Protein AF-A0A3Q1FTZ8-F1 (afdb_monomer)

Secondary structure (DSSP, 8-state):
-------------------B-TTS-B-SEEEEEEPPTTTGGGT-EEEEETTSSS-EE-SS-TTTSSHHHHHHHHHHHHHHH--TT-EEEEEESS-SSS----TTS-S-EEEEEESSSEEEEEE--TT-SPTT-SS---GGGGSSBEEEEEEEE-GGGHHHHHHHHHHHT--EEEEE--TTS-HHHHHHHTT-----SS-SEEEEEEE-TTS-EEEEEEE-GGG-S-HIIIIIHHHSSS-B--SS-B-SSTT--B----EE-SSSSPEEGGGB---EEEBTTS--EEE-SS-S-HHHHTS-EEEEE-

Sequence (306 aa):
LFFVRLKRLLCPCDSYVTCRNDNGAPVDWYILYKLPSKFGGGLEYLYIDGSTNGWRPSSKKINESGALANTLKPLLDFYTLRTEHFGYLLYNDDPPINVAVSKSFGHSKGERSNLLFDFWLSHSTPRFPTYRNRNFWPNNGNVNAQTFLCVTFPYATFRDIGVQLKYIHIYSFDFDLPTAFPMELQCVAQRSCYPKTEPWSRKVMLTSNAGREFISFAKYTRFGDDLYSGLISESVKNNFQLLPSDCSTPHRHVYNVNRVKLLQPSFSDTVDHSKWCLTEGGTVTCIADMNRMERQKKRGGGSPRG

InterPro domains:
  IPR004947 Deoxyribonuclease II [PF03265] (18-302)
  IPR004947 Deoxyribonuclease II [PTHR10858] (16-302)

Mean predicted aligned error: 9.16 Å

Nearest PDB structures (foldseek):
  5unb-assembly1_A  TM=8.355E-01  e=2.918E-20  Burkholderia thailandensis E264
  5i3e-assembly1_A  TM=8.148E-01  e=7.335E-20  Burkholderia thailandensis E264
  5unb-assembly1_B  TM=7.434E-01  e=7.796E-18  Burkholderia thailandensis E264
  6n6o-assembly1_A  TM=4.914E-01  e=8.040E+00  Homo sapiens
  5ap5-assembly1_A  TM=4.173E-01  e=5.691E+00  Homo sapiens

Organism: NCBI:txid80966

Foldseek 3Di:
DDDDDDPPPDPCPVLFQAFAFQVLHHAQKKKKKFAACVPPRRQWIWIDGPPDPFIDTDPDGNQPGGRNLSNCVNVLVCLPPVPPQKKKWWFACQALDPDHRDLQAALWGWMWIDDQKIKTKTKLDHRAQHPSHSSGHDSSSRHFMMMIMIGIAHLVLVLVVLVQLQLLLTGTDDIDHPPPHHVSVVCSNVSNGHDPDDDQKDWDWGATPVGDIKIKIKGHLPNQFDRCVSPVQVVPQFEKEPDDWPPVDPRYTYHHDQWDDGPDPIDGCVRHSWAKMATVVRPKIKTWSDHPDPSNSRRITMIMID

pLDDT: mean 78.16, std 18.65, range [17.23, 96.81]

Solvent-accessible surface area (backbone atoms only — not comparable to full-atom values): 16269 Å² total; per-residue (Å²): 135,89,82,87,76,80,86,73,89,62,81,79,72,84,76,70,35,39,25,20,38,64,85,54,50,80,38,51,36,37,41,38,40,34,34,26,31,94,42,75,66,15,32,35,32,36,38,33,38,93,84,45,97,49,81,39,78,51,96,44,37,64,66,74,38,22,29,62,42,48,39,45,40,66,60,50,45,34,78,75,67,61,55,83,79,50,24,34,45,33,26,25,54,47,44,52,56,104,62,91,66,62,76,86,36,8,42,30,32,35,42,35,49,34,75,89,32,26,30,46,32,41,31,48,56,60,26,46,55,28,72,94,43,79,70,34,56,37,77,79,43,20,59,33,17,29,33,36,40,30,37,14,31,44,70,80,55,47,48,60,48,19,50,41,41,20,31,14,24,43,33,42,78,50,70,42,72,54,87,89,51,53,64,45,43,57,37,28,55,69,58,78,39,59,75,88,59,84,71,41,56,48,77,47,82,46,59,32,66,81,66,52,67,28,44,36,39,20,27,23,43,79,52,78,47,44,69,56,72,65,46,48,43,71,72,37,92,47,30,38,39,50,47,83,65,43,60,89,44,88,82,39,37,27,31,63,67,70,64,50,68,82,94,58,84,68,43,58,39,92,47,42,55,47,27,62,40,40,33,74,90,66,84,36,46,32,46,32,40,48,64,88,46,81,83,45,30,63,30,10,20,36,32,48,28,88

Structure (mmCIF, N/CA/C/O backbone):
data_AF-A0A3Q1FTZ8-F1
#
_entry.id   AF-A0A3Q1FTZ8-F1
#
loop_
_atom_site.group_PDB
_atom_site.id
_atom_site.type_symbol
_atom_site.label_atom_id
_atom_site.label_alt_id
_atom_site.label_comp_id
_atom_site.label_asym_id
_atom_site.label_entity_id
_atom_site.label_seq_id
_atom_site.pdbx_PDB_ins_code
_atom_site.Cartn_x
_atom_site.Cartn_y
_atom_site.Cartn_z
_atom_site.occupancy
_atom_site.B_iso_or_equiv
_atom_site.auth_seq_id
_atom_site.auth_comp_id
_atom_site.auth_asym_id
_atom_site.auth_atom_id
_atom_site.pdbx_PDB_model_num
ATOM 1 N N . LEU A 1 1 ? 15.331 -45.406 -8.686 1.00 19.84 1 LEU A N 1
ATOM 2 C CA . LEU A 1 1 ? 15.561 -45.468 -7.226 1.00 19.84 1 LEU A CA 1
ATOM 3 C C . LEU A 1 1 ? 14.744 -44.371 -6.565 1.00 19.84 1 LEU A C 1
ATOM 5 O O . LEU A 1 1 ? 14.924 -43.207 -6.898 1.00 19.84 1 LEU A O 1
ATOM 9 N N . PHE A 1 2 ? 13.815 -44.764 -5.699 1.00 17.23 2 PHE A N 1
ATOM 10 C CA . PHE A 1 2 ? 13.006 -43.866 -4.884 1.00 17.23 2 PHE A CA 1
ATOM 11 C C . PHE A 1 2 ? 13.876 -43.205 -3.814 1.00 17.23 2 PHE A C 1
ATOM 13 O O . PHE A 1 2 ? 14.553 -43.903 -3.066 1.00 17.23 2 PHE A O 1
ATOM 20 N N . PHE A 1 3 ? 13.793 -41.883 -3.686 1.00 19.97 3 PHE A N 1
ATOM 21 C CA . PHE A 1 3 ? 14.105 -41.216 -2.427 1.00 19.97 3 PHE A CA 1
ATOM 22 C C . PHE A 1 3 ? 12.797 -40.735 -1.805 1.00 19.97 3 PHE A C 1
ATOM 24 O O . PHE A 1 3 ? 12.279 -39.670 -2.122 1.00 19.97 3 PHE A O 1
ATOM 31 N N . VAL A 1 4 ? 12.269 -41.560 -0.901 1.00 24.22 4 VAL A N 1
ATOM 32 C CA . VAL A 1 4 ? 11.389 -41.109 0.176 1.00 24.22 4 VAL A CA 1
ATOM 33 C C . VAL A 1 4 ? 12.296 -40.405 1.183 1.00 24.22 4 VAL A C 1
ATOM 35 O O . VAL A 1 4 ? 13.188 -41.035 1.752 1.00 24.22 4 VAL A O 1
ATOM 38 N N . ARG A 1 5 ? 12.099 -39.102 1.410 1.00 23.38 5 ARG A N 1
ATOM 39 C CA . ARG A 1 5 ? 12.686 -38.412 2.565 1.00 23.38 5 ARG A CA 1
ATOM 40 C C . ARG A 1 5 ? 11.579 -37.996 3.523 1.00 23.38 5 ARG A C 1
ATOM 42 O O . ARG A 1 5 ? 10.574 -37.411 3.134 1.00 23.38 5 ARG A O 1
ATOM 49 N N . LEU A 1 6 ? 11.790 -38.414 4.766 1.00 23.81 6 LEU A N 1
ATOM 50 C CA . LEU A 1 6 ? 10.853 -38.475 5.872 1.00 23.81 6 LEU A CA 1
ATOM 51 C C . LEU A 1 6 ? 10.090 -37.165 6.110 1.00 23.81 6 LEU A C 1
ATOM 53 O O . LEU A 1 6 ? 10.693 -36.108 6.294 1.00 23.81 6 LEU A O 1
ATOM 57 N N . LYS A 1 7 ? 8.766 -37.291 6.280 1.00 30.28 7 LYS A N 1
ATOM 58 C CA . LYS A 1 7 ? 7.976 -36.392 7.126 1.00 30.28 7 LYS A CA 1
ATOM 59 C C . LYS A 1 7 ? 8.585 -36.405 8.532 1.00 30.28 7 LYS A C 1
ATOM 61 O O . LYS A 1 7 ? 8.310 -37.305 9.322 1.00 30.28 7 LYS A O 1
ATOM 66 N N . ARG A 1 8 ? 9.389 -35.397 8.869 1.00 29.17 8 ARG A N 1
ATOM 67 C CA . ARG A 1 8 ? 9.481 -34.960 10.263 1.00 29.17 8 ARG A CA 1
ATOM 68 C C . ARG A 1 8 ? 8.155 -34.278 10.584 1.00 29.17 8 ARG A C 1
ATOM 70 O O . ARG A 1 8 ? 7.858 -33.221 10.037 1.00 29.17 8 ARG A O 1
ATOM 77 N N . LEU A 1 9 ? 7.371 -34.910 11.453 1.00 35.31 9 LEU A N 1
ATOM 78 C CA . LEU A 1 9 ? 6.317 -34.273 12.241 1.00 35.31 9 LEU A CA 1
ATOM 79 C C . LEU A 1 9 ? 6.977 -33.232 13.157 1.00 35.31 9 LEU A C 1
ATOM 81 O O . LEU A 1 9 ? 7.200 -33.460 14.339 1.00 35.31 9 LEU A O 1
ATOM 85 N N . LEU A 1 10 ? 7.364 -32.103 12.574 1.00 31.97 10 LEU A N 1
ATOM 86 C CA . LEU A 1 10 ? 7.476 -30.853 13.300 1.00 31.97 10 LEU A CA 1
ATOM 87 C C . LEU A 1 10 ? 6.067 -30.269 13.271 1.00 31.97 10 LEU A C 1
ATOM 89 O O . LEU A 1 10 ? 5.466 -30.166 12.202 1.00 31.97 10 LEU A O 1
ATOM 93 N N . CYS A 1 11 ? 5.525 -29.938 14.442 1.00 31.44 11 CYS A N 1
ATOM 94 C CA . CYS A 1 11 ? 4.380 -29.040 14.549 1.00 31.44 11 CYS A CA 1
ATOM 95 C C . CYS A 1 11 ? 4.600 -27.890 13.545 1.00 31.44 11 CYS A C 1
ATOM 97 O O . CYS A 1 11 ? 5.707 -27.337 13.563 1.00 31.44 11 CYS A O 1
ATOM 99 N N . PRO A 1 12 ? 3.666 -27.578 12.624 1.00 34.84 12 PRO A N 1
ATOM 100 C CA . PRO A 1 12 ? 3.885 -26.512 11.663 1.00 34.84 12 PRO A CA 1
ATOM 101 C C . PRO A 1 12 ? 3.925 -25.211 12.460 1.00 34.84 12 PRO A C 1
ATOM 103 O O . PRO A 1 12 ? 2.899 -24.621 12.780 1.00 34.84 12 PRO A O 1
ATOM 106 N N . CYS A 1 13 ? 5.127 -24.794 12.852 1.00 42.06 13 CYS A N 1
ATOM 107 C CA . CYS A 1 13 ? 5.359 -23.427 13.258 1.00 42.06 13 CYS A CA 1
ATOM 108 C C . CYS A 1 13 ? 5.046 -22.626 12.000 1.00 42.06 13 CYS A C 1
ATOM 110 O O . CYS A 1 13 ? 5.699 -22.810 10.976 1.00 42.06 13 CYS A O 1
ATOM 112 N N . ASP A 1 14 ? 3.951 -21.885 12.070 1.00 44.97 14 ASP A N 1
ATOM 113 C CA . ASP A 1 14 ? 3.196 -21.268 10.990 1.00 44.97 14 ASP A CA 1
ATOM 114 C C . ASP A 1 14 ? 4.049 -20.199 10.265 1.00 44.97 14 ASP A C 1
ATOM 116 O O . ASP A 1 14 ? 3.856 -18.997 10.419 1.00 44.97 14 ASP A O 1
ATOM 120 N N . SER A 1 15 ? 5.085 -20.634 9.540 1.00 52.25 15 SER A N 1
ATOM 121 C CA . SER A 1 15 ? 6.150 -19.801 8.961 1.00 52.25 15 SER A CA 1
ATOM 122 C C . SER A 1 15 ? 5.824 -19.289 7.561 1.00 52.25 15 SER A C 1
ATOM 124 O O . SER A 1 15 ? 6.670 -18.686 6.901 1.00 52.25 15 SER A O 1
ATOM 126 N N . TYR A 1 16 ? 4.594 -19.507 7.100 1.00 68.50 16 TYR A N 1
ATOM 127 C CA . TYR A 1 16 ? 4.139 -18.986 5.825 1.00 68.50 16 TYR A CA 1
ATOM 128 C C . TYR A 1 16 ? 4.000 -17.464 5.898 1.00 68.50 16 TYR A C 1
ATOM 130 O O . TYR A 1 16 ? 3.350 -16.916 6.796 1.00 68.50 16 TYR A O 1
ATOM 138 N N . VAL A 1 17 ? 4.645 -16.790 4.947 1.00 82.50 17 VAL A N 1
ATOM 139 C CA . VAL A 1 17 ? 4.523 -15.351 4.730 1.00 82.50 17 VAL A CA 1
ATOM 140 C C . VAL A 1 17 ? 3.166 -15.102 4.064 1.00 82.50 17 VAL A C 1
ATOM 142 O O . VAL A 1 17 ? 2.897 -15.553 2.959 1.00 82.50 17 VAL A O 1
ATOM 145 N N . THR A 1 18 ? 2.253 -14.465 4.787 1.00 91.44 18 THR A N 1
ATOM 146 C CA . THR A 1 18 ? 0.855 -14.270 4.374 1.00 91.44 18 THR A CA 1
ATOM 147 C C . THR A 1 18 ? 0.273 -13.093 5.138 1.00 91.44 18 THR A C 1
ATOM 149 O O . THR A 1 18 ? 0.777 -12.735 6.207 1.00 91.44 18 THR A O 1
ATOM 152 N N . CYS A 1 19 ? -0.820 -12.523 4.637 1.00 94.19 19 CYS A N 1
ATOM 153 C CA . CYS A 1 19 ? -1.646 -11.632 5.439 1.00 94.19 19 CYS A CA 1
ATOM 154 C C . CYS A 1 19 ? -2.156 -12.374 6.681 1.00 94.19 19 CYS A C 1
ATOM 156 O O . CYS A 1 19 ? -2.595 -13.526 6.593 1.00 94.19 19 CYS A O 1
ATOM 158 N N . ARG A 1 20 ? -2.096 -11.720 7.843 1.00 95.12 20 ARG A N 1
ATOM 159 C CA . ARG A 1 20 ? -2.575 -12.263 9.120 1.00 95.12 20 ARG A CA 1
ATOM 160 C C . ARG A 1 20 ? -3.542 -11.297 9.785 1.00 95.12 20 ARG A C 1
ATOM 162 O O . ARG A 1 20 ? -3.359 -10.085 9.720 1.00 95.12 20 ARG A O 1
ATOM 169 N N . ASN A 1 21 ? -4.568 -11.836 10.434 1.00 96.31 21 ASN A N 1
ATOM 170 C CA . ASN A 1 21 ? -5.535 -11.042 11.189 1.00 96.31 21 ASN A CA 1
ATOM 171 C C . ASN A 1 21 ? -5.035 -10.702 12.604 1.00 96.31 21 ASN A C 1
ATOM 173 O O . ASN A 1 21 ? -3.904 -11.018 12.985 1.00 96.31 21 ASN A O 1
ATOM 177 N N . ASP A 1 22 ? -5.889 -10.064 13.407 1.00 96.19 22 ASP A N 1
ATOM 178 C CA . ASP A 1 22 ? -5.546 -9.606 14.761 1.00 96.19 22 ASP A CA 1
ATOM 179 C C . ASP A 1 22 ? -5.137 -10.725 15.726 1.00 96.19 22 ASP A C 1
ATOM 181 O O . ASP A 1 22 ? -4.347 -10.492 16.643 1.00 96.19 22 ASP A O 1
ATOM 185 N N . ASN A 1 23 ? -5.632 -11.941 15.490 1.00 95.38 23 ASN A N 1
ATOM 186 C CA . ASN A 1 23 ? -5.315 -13.131 16.279 1.00 95.38 23 ASN A CA 1
ATOM 187 C C . ASN A 1 23 ? -4.103 -13.896 15.726 1.00 95.38 23 ASN A C 1
ATOM 189 O O . ASN A 1 23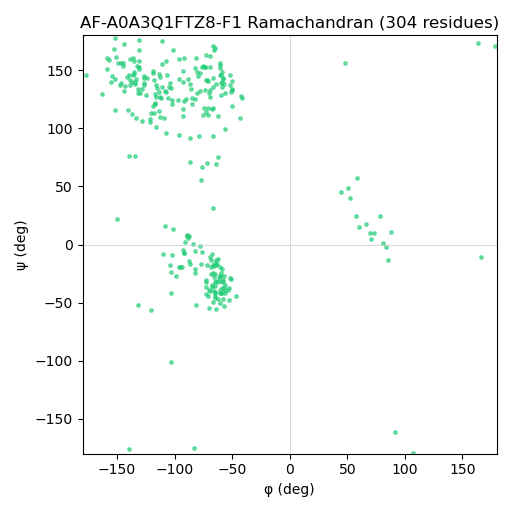 ? -3.751 -14.950 16.245 1.00 95.38 23 ASN A O 1
ATOM 193 N N . GLY A 1 24 ? -3.478 -13.387 14.662 1.00 94.00 24 GLY A N 1
ATOM 194 C CA . GLY A 1 24 ? -2.338 -14.012 14.002 1.00 94.00 24 GLY A CA 1
ATOM 195 C C . GLY A 1 24 ? -2.718 -15.132 13.041 1.00 94.00 24 GLY A C 1
ATOM 196 O O . GLY A 1 24 ? -1.821 -15.708 12.434 1.00 94.00 24 GLY A O 1
ATOM 197 N N . ALA A 1 25 ? -4.007 -15.425 12.854 1.00 94.56 25 ALA A N 1
ATOM 198 C CA . ALA A 1 25 ? -4.441 -16.445 11.909 1.00 94.56 25 ALA A CA 1
ATOM 199 C C . ALA A 1 25 ? -4.242 -15.960 10.459 1.00 94.56 25 ALA A C 1
ATOM 201 O O . ALA A 1 25 ? -4.461 -14.771 10.185 1.00 94.56 25 ALA A O 1
ATOM 202 N N . PRO A 1 26 ? -3.828 -16.847 9.536 1.00 94.06 26 PRO A N 1
ATOM 203 C CA . PRO A 1 26 ? -3.672 -16.503 8.131 1.00 94.06 26 PRO A CA 1
ATOM 204 C C . PRO A 1 26 ? -5.022 -16.129 7.512 1.00 94.06 26 PRO A C 1
ATOM 206 O O . PRO A 1 26 ? -6.037 -16.779 7.759 1.00 94.06 26 PRO A O 1
ATOM 209 N N . VAL A 1 27 ? -5.021 -15.081 6.692 1.00 95.12 27 VAL A N 1
ATOM 210 C CA . VAL A 1 27 ? -6.175 -14.631 5.909 1.00 95.12 27 VAL A CA 1
ATOM 211 C C . VAL A 1 27 ? -5.751 -14.365 4.469 1.00 95.12 27 VAL A C 1
ATOM 213 O O . VAL A 1 27 ? -4.591 -14.065 4.189 1.00 95.12 27 VAL A O 1
ATOM 216 N N . ASP A 1 28 ? -6.697 -14.482 3.544 1.00 94.38 28 ASP A N 1
ATOM 217 C CA . ASP A 1 28 ? -6.433 -14.267 2.120 1.00 94.38 28 ASP A CA 1
ATOM 218 C C . ASP A 1 28 ? -6.232 -12.784 1.779 1.00 94.38 28 ASP A C 1
ATOM 220 O O . ASP A 1 28 ? -5.382 -12.425 0.971 1.00 94.38 28 ASP A O 1
ATOM 224 N N . TRP A 1 29 ? -6.983 -11.905 2.436 1.00 94.75 29 TRP A N 1
ATOM 225 C CA . TRP A 1 29 ? -6.844 -10.459 2.325 1.00 94.75 29 TRP A CA 1
ATOM 226 C C . TRP A 1 29 ? -7.413 -9.787 3.574 1.00 94.75 29 TRP A C 1
ATOM 228 O O . TRP A 1 29 ? -8.246 -10.366 4.272 1.00 94.75 29 TRP A O 1
ATOM 238 N N . TYR A 1 30 ? -6.993 -8.554 3.838 1.00 95.31 30 TYR A N 1
ATOM 239 C CA . TYR A 1 30 ? -7.668 -7.672 4.787 1.00 95.31 30 TYR A CA 1
ATOM 240 C C . TYR A 1 30 ? -7.511 -6.207 4.388 1.00 95.31 30 TYR A C 1
ATOM 242 O O . TYR A 1 30 ? -6.534 -5.824 3.738 1.00 95.31 30 TYR A O 1
ATOM 250 N N . ILE A 1 31 ? -8.442 -5.376 4.850 1.00 93.12 31 ILE A N 1
ATOM 251 C CA . ILE A 1 31 ? -8.303 -3.923 4.866 1.00 93.12 31 ILE A CA 1
ATOM 252 C C . ILE A 1 31 ? -8.249 -3.463 6.319 1.00 93.12 31 ILE A C 1
ATOM 254 O O . ILE A 1 31 ? -9.076 -3.835 7.154 1.00 93.12 31 ILE A O 1
ATOM 258 N N . LEU A 1 32 ? -7.260 -2.628 6.610 1.00 94.00 32 LEU A N 1
ATOM 259 C CA . LEU A 1 32 ? -7.111 -1.952 7.886 1.00 94.00 32 LEU A CA 1
ATOM 260 C C . LEU A 1 32 ? -7.243 -0.450 7.655 1.00 94.00 32 LEU A C 1
ATOM 262 O O . LEU A 1 32 ? -6.528 0.123 6.834 1.00 94.00 32 LEU A O 1
ATOM 266 N N . TYR A 1 33 ? -8.130 0.189 8.413 1.00 93.38 33 TYR A N 1
ATOM 267 C CA . TYR A 1 33 ? -8.346 1.630 8.383 1.00 93.38 33 TYR A CA 1
ATOM 268 C C . TYR A 1 33 ? -7.972 2.228 9.742 1.00 93.38 33 TYR A C 1
ATOM 270 O O . TYR A 1 33 ? -8.733 2.148 10.708 1.00 93.38 33 TYR A O 1
ATOM 278 N N . LYS A 1 34 ? -6.787 2.831 9.834 1.00 94.75 34 LYS A N 1
ATOM 279 C CA . LYS A 1 34 ? -6.304 3.524 11.032 1.00 94.75 34 LYS A CA 1
ATOM 280 C C . LYS A 1 34 ? -7.027 4.852 11.195 1.00 94.75 34 LYS A C 1
ATOM 282 O O . LYS A 1 34 ? -7.088 5.640 10.256 1.00 94.75 34 LYS A O 1
ATOM 287 N N . LEU A 1 35 ? -7.505 5.139 12.397 1.00 93.81 35 LEU A N 1
ATOM 288 C CA . LEU A 1 35 ? -8.212 6.374 12.722 1.00 93.81 35 LEU A CA 1
ATOM 289 C C . LEU A 1 35 ? -7.238 7.532 13.016 1.00 93.81 35 LEU A C 1
ATOM 291 O O . LEU A 1 35 ? -6.121 7.278 13.471 1.00 93.81 35 LEU A O 1
ATOM 295 N N . PRO A 1 36 ? -7.616 8.803 12.774 1.00 93.19 36 PRO A N 1
ATOM 296 C CA . PRO A 1 36 ? -6.763 9.963 13.069 1.00 93.19 36 PRO A CA 1
ATOM 297 C C . PRO A 1 36 ? -6.518 10.150 14.576 1.00 93.19 36 PRO A C 1
ATOM 299 O O . PRO A 1 36 ? -7.223 9.572 15.402 1.00 93.19 36 PRO A O 1
ATOM 302 N N . SER A 1 37 ? -5.551 11.001 14.937 1.00 93.50 37 SER A N 1
ATOM 303 C CA . SER A 1 37 ? -5.051 11.192 16.315 1.00 93.50 37 SER A CA 1
ATOM 304 C C . SER A 1 37 ? -6.125 11.452 17.374 1.00 93.50 37 SER A C 1
ATOM 306 O O . SER A 1 37 ? -5.971 11.051 18.527 1.00 93.50 37 SER A O 1
ATOM 308 N N . LYS A 1 38 ? -7.241 12.073 16.976 1.00 90.50 38 LYS A N 1
ATOM 309 C CA . LYS A 1 38 ? -8.395 12.332 17.847 1.00 90.50 38 LYS A CA 1
ATOM 310 C C . LYS A 1 38 ? -9.102 11.070 18.368 1.00 90.50 38 LYS A C 1
ATOM 312 O O . LYS A 1 38 ? -9.906 11.185 19.284 1.00 90.50 38 LYS A O 1
ATOM 317 N N . PHE A 1 39 ? -8.821 9.893 17.807 1.00 90.06 39 PHE A N 1
ATOM 318 C CA . PHE A 1 39 ? -9.332 8.606 18.282 1.00 90.06 39 PHE A CA 1
ATOM 319 C C . PHE A 1 39 ? -8.183 7.761 18.829 1.00 90.06 39 PHE A C 1
ATOM 321 O O . PHE A 1 39 ? -7.307 7.325 18.078 1.00 90.06 39 PHE A O 1
ATOM 328 N N . GLY A 1 40 ? -8.155 7.575 20.151 1.00 88.25 40 GLY A N 1
ATOM 329 C CA . GLY A 1 40 ? -7.165 6.730 20.824 1.00 88.25 40 GLY A CA 1
ATOM 330 C C . GLY A 1 40 ? -5.713 7.052 20.466 1.00 88.25 40 GLY A C 1
ATOM 331 O O . GLY A 1 40 ? -4.931 6.132 20.223 1.00 88.25 40 GLY A O 1
ATOM 332 N N . GLY A 1 41 ? -5.374 8.342 20.337 1.00 92.50 41 GLY A N 1
ATOM 333 C CA . GLY A 1 41 ? -4.030 8.811 19.976 1.00 92.50 41 GLY A CA 1
ATOM 334 C C . GLY A 1 41 ? -3.617 8.517 18.530 1.00 92.50 41 GLY A C 1
ATOM 335 O O . GLY A 1 41 ? -2.456 8.701 18.172 1.00 92.50 41 GLY A O 1
ATOM 336 N N . GLY A 1 42 ? -4.546 8.057 17.687 1.00 93.62 42 GLY A N 1
ATOM 337 C CA . GLY A 1 42 ? -4.262 7.662 16.311 1.00 93.62 42 GLY A CA 1
ATOM 338 C C . GLY A 1 42 ? -3.623 6.283 16.202 1.00 93.62 42 GLY A C 1
ATOM 339 O O . GLY A 1 42 ? -2.919 6.014 15.231 1.00 93.62 42 GLY A O 1
ATOM 340 N N . LEU A 1 43 ? -3.845 5.423 17.192 1.00 96.19 43 LEU A N 1
ATOM 341 C CA . LEU A 1 43 ? -3.358 4.042 17.195 1.00 96.19 43 LEU A CA 1
ATOM 342 C C . LEU A 1 43 ? -4.486 3.015 17.035 1.00 96.19 43 LEU A C 1
ATOM 344 O O . LEU A 1 43 ? -4.227 1.824 16.873 1.00 96.19 43 LEU A O 1
ATOM 348 N N . GLU A 1 44 ? -5.735 3.474 17.079 1.00 95.88 44 GLU A N 1
ATOM 349 C CA . GLU A 1 44 ? -6.920 2.655 16.841 1.00 95.88 44 GLU A CA 1
ATOM 350 C C . GLU A 1 44 ? -7.167 2.459 15.352 1.00 95.88 44 GLU A C 1
ATOM 352 O O . GLU A 1 44 ? -6.893 3.342 14.533 1.00 95.88 44 GLU A O 1
ATOM 357 N N . TYR A 1 45 ? -7.724 1.306 15.003 1.00 96.00 45 TYR A N 1
ATOM 358 C CA . TYR A 1 45 ? -8.090 1.000 13.633 1.00 96.00 45 TYR A CA 1
ATOM 359 C C . TYR A 1 45 ? -9.366 0.172 13.548 1.00 96.00 45 TYR A C 1
ATOM 361 O O . TYR A 1 45 ? -9.733 -0.569 14.463 1.00 96.00 45 TYR A O 1
ATOM 369 N N . LEU A 1 46 ? -10.035 0.316 12.411 1.00 95.31 46 LEU A N 1
ATOM 370 C CA . LEU A 1 46 ? -11.081 -0.580 11.957 1.00 95.31 46 LEU A CA 1
ATOM 371 C C . LEU A 1 46 ? -10.460 -1.653 11.065 1.00 95.31 46 LEU A C 1
ATOM 373 O O . LEU A 1 46 ? -9.470 -1.409 10.373 1.00 95.31 46 LEU A O 1
ATOM 377 N N . TYR A 1 47 ? -11.057 -2.834 11.081 1.00 95.50 47 TYR A N 1
ATOM 378 C CA . TYR A 1 47 ? -10.568 -4.010 10.381 1.00 95.50 47 TYR A CA 1
ATOM 379 C C . TYR A 1 47 ? -11.706 -4.697 9.627 1.00 95.50 47 TYR A C 1
ATOM 381 O O . TYR A 1 47 ? -12.830 -4.763 10.135 1.00 95.50 47 TYR A O 1
ATOM 389 N N . ILE A 1 48 ? -11.401 -5.220 8.441 1.00 93.56 48 ILE A N 1
ATOM 390 C CA . ILE A 1 48 ? -12.286 -6.077 7.650 1.00 93.56 48 ILE A CA 1
ATOM 391 C C . ILE A 1 48 ? -11.446 -7.097 6.857 1.00 93.56 48 ILE A C 1
ATOM 393 O O . ILE A 1 48 ? -10.408 -6.755 6.297 1.00 93.56 48 ILE A O 1
ATOM 397 N N . ASP A 1 49 ? -11.888 -8.347 6.814 1.00 94.31 49 ASP A N 1
ATOM 398 C CA . ASP A 1 49 ? -11.390 -9.450 5.986 1.00 94.31 49 ASP A CA 1
ATOM 399 C C . ASP A 1 49 ? -12.576 -10.279 5.439 1.00 94.31 49 ASP A C 1
ATOM 401 O O . ASP A 1 49 ? -13.743 -9.944 5.658 1.00 94.31 49 ASP A O 1
ATOM 405 N N . GLY A 1 50 ? -12.298 -11.378 4.731 1.00 90.75 50 GLY A N 1
ATOM 406 C CA . GLY A 1 50 ? -13.343 -12.251 4.173 1.00 90.75 50 GLY A CA 1
ATOM 407 C C . GLY A 1 50 ? -14.220 -12.981 5.202 1.00 90.75 50 GLY A C 1
ATOM 408 O O . GLY A 1 50 ? -15.275 -13.488 4.837 1.00 90.75 50 GLY A O 1
ATOM 409 N N . SER A 1 51 ? -13.802 -13.044 6.467 1.00 91.19 51 SER A N 1
ATOM 410 C CA . SER A 1 51 ? -14.547 -13.653 7.577 1.00 91.19 51 SER A CA 1
ATOM 411 C C . SER A 1 51 ? -15.343 -12.635 8.396 1.00 91.19 51 SER A C 1
ATOM 413 O O . SER A 1 51 ? -16.268 -12.999 9.124 1.00 91.19 51 SER A O 1
ATOM 415 N N . THR A 1 52 ? -14.999 -11.350 8.298 1.00 86.06 52 THR A N 1
ATOM 416 C CA . THR A 1 52 ? -15.747 -10.285 8.962 1.00 86.06 52 THR A CA 1
ATOM 417 C C . THR A 1 52 ? -16.966 -9.896 8.131 1.00 86.06 52 THR A C 1
ATOM 419 O O . THR A 1 52 ? -16.841 -9.493 6.976 1.00 86.06 52 THR A O 1
ATOM 422 N N . ASN A 1 53 ? -18.152 -9.937 8.734 1.00 86.62 53 ASN A N 1
ATOM 423 C CA . ASN A 1 53 ? -19.396 -9.457 8.122 1.00 86.62 53 ASN A CA 1
ATOM 424 C C . ASN A 1 53 ? -19.482 -7.916 8.153 1.00 86.62 53 ASN A C 1
ATOM 426 O O . ASN A 1 53 ? -20.426 -7.347 8.699 1.00 86.62 53 ASN A O 1
ATOM 430 N N . GLY A 1 54 ? -18.470 -7.241 7.603 1.00 85.75 54 GLY A N 1
ATOM 431 C CA . GLY A 1 54 ? -18.318 -5.786 7.617 1.00 85.75 54 GLY A CA 1
ATOM 432 C C . GLY A 1 54 ? -17.219 -5.289 8.555 1.00 85.75 54 GLY A C 1
ATOM 433 O O . GLY A 1 54 ? -16.518 -6.062 9.209 1.00 85.75 54 GLY A O 1
ATOM 434 N N . TRP A 1 55 ? -17.059 -3.965 8.604 1.00 88.62 55 TRP A N 1
ATOM 435 C CA . TRP A 1 55 ? -16.081 -3.320 9.474 1.00 88.62 55 TRP A CA 1
ATOM 436 C C . TRP A 1 55 ? -16.317 -3.685 10.940 1.00 88.62 55 TRP A C 1
ATOM 438 O O . TRP A 1 55 ? -17.452 -3.715 11.413 1.00 88.62 55 TRP A O 1
ATOM 448 N N . ARG A 1 56 ? -15.227 -3.871 11.683 1.00 93.31 56 ARG A N 1
ATOM 449 C CA . ARG A 1 56 ? -15.240 -3.944 13.147 1.00 93.31 56 ARG A CA 1
ATOM 450 C C . ARG A 1 56 ? -14.107 -3.106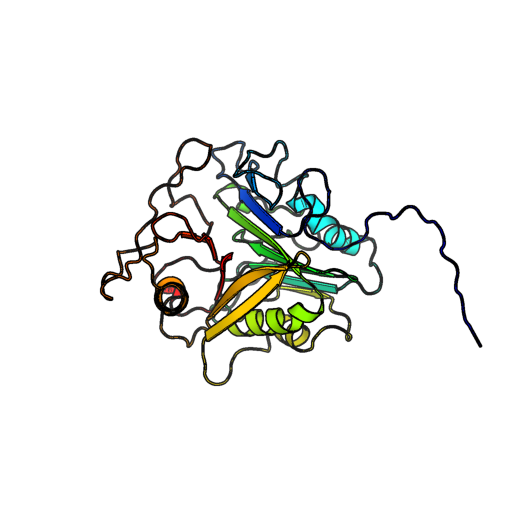 13.741 1.00 93.31 56 ARG A C 1
ATOM 452 O O . ARG A 1 56 ? -13.050 -3.007 13.116 1.00 93.31 56 ARG A O 1
ATOM 459 N N . PRO A 1 57 ? -14.279 -2.512 14.931 1.00 94.44 57 PRO A N 1
ATOM 460 C CA . PRO A 1 57 ? -13.155 -1.944 15.663 1.00 94.44 57 PRO A CA 1
ATOM 461 C C . PRO A 1 57 ? -12.211 -3.063 16.115 1.00 94.44 57 PRO A C 1
ATOM 463 O O . PRO A 1 57 ? -12.663 -4.099 16.606 1.00 94.44 57 PRO A O 1
ATOM 466 N N . SER A 1 58 ? -10.905 -2.860 15.953 1.00 95.44 58 SER A N 1
ATOM 467 C CA . SER A 1 58 ? -9.912 -3.751 16.552 1.00 95.44 58 SER A CA 1
ATOM 468 C C . SER A 1 58 ? -9.713 -3.418 18.030 1.00 95.44 58 SER A C 1
ATOM 470 O O . SER A 1 58 ? -9.733 -2.253 18.428 1.00 95.44 58 SER A O 1
ATOM 472 N N . SER A 1 59 ? -9.476 -4.445 18.847 1.00 94.44 59 SER A N 1
ATOM 473 C CA . SER A 1 59 ? -9.013 -4.282 20.230 1.00 94.44 59 SER A CA 1
ATOM 474 C C . SER A 1 59 ? -7.496 -4.081 20.331 1.00 94.44 59 SER A C 1
ATOM 476 O O . SER A 1 59 ? -6.978 -3.843 21.422 1.00 94.44 59 SER A O 1
ATOM 478 N N . LYS A 1 60 ? -6.768 -4.196 19.214 1.00 96.81 60 LYS A N 1
ATOM 479 C CA . LYS A 1 60 ? -5.313 -4.043 19.142 1.00 96.81 60 LYS A CA 1
ATOM 480 C C . LYS A 1 60 ? -4.935 -2.621 18.723 1.00 96.81 60 LYS A C 1
ATOM 482 O O . LYS A 1 60 ? -5.723 -1.898 18.117 1.00 96.81 60 LYS A O 1
ATOM 487 N N . LYS A 1 61 ? -3.697 -2.227 19.025 1.00 96.38 61 LYS A N 1
ATOM 488 C CA . LYS A 1 61 ? -3.110 -0.952 18.593 1.00 96.38 61 LYS A CA 1
ATOM 489 C C . LYS A 1 61 ? -2.141 -1.189 17.441 1.00 96.38 61 LYS A C 1
ATOM 491 O O . LYS A 1 61 ? -1.326 -2.109 17.497 1.00 96.38 61 LYS A O 1
ATOM 496 N N . ILE A 1 62 ? -2.234 -0.355 16.405 1.00 96.12 62 ILE A N 1
ATOM 497 C CA . ILE A 1 62 ? -1.533 -0.550 15.122 1.00 96.12 62 ILE A CA 1
ATOM 498 C C . ILE A 1 62 ? -0.003 -0.612 15.245 1.00 96.12 62 ILE A C 1
ATOM 500 O O . ILE A 1 62 ? 0.652 -1.189 14.386 1.0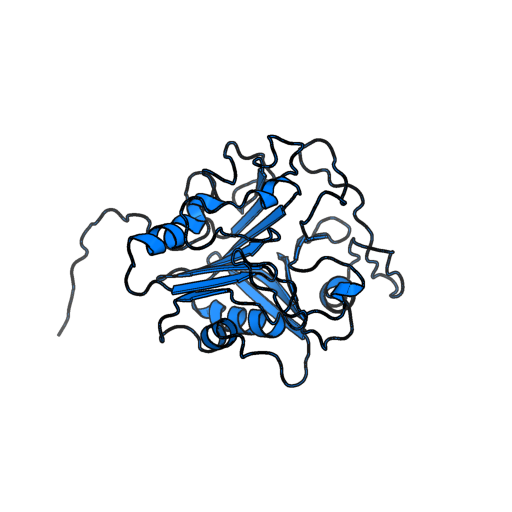0 96.12 62 ILE A O 1
ATOM 504 N N . ASN A 1 63 ? 0.562 -0.017 16.296 1.00 95.56 63 ASN A N 1
ATOM 505 C CA . ASN A 1 63 ? 1.996 0.083 16.558 1.00 95.56 63 ASN A CA 1
ATOM 506 C C . ASN A 1 63 ? 2.568 -1.056 17.414 1.00 95.56 63 ASN A C 1
ATOM 508 O O . ASN A 1 63 ? 3.780 -1.106 17.601 1.00 95.56 63 ASN A O 1
ATOM 512 N N . GLU A 1 64 ? 1.722 -1.927 17.964 1.00 91.00 64 GLU A N 1
ATOM 513 C CA . GLU A 1 64 ? 2.129 -2.931 18.953 1.00 91.00 64 GLU A CA 1
ATOM 514 C C . GLU A 1 64 ? 1.840 -4.351 18.473 1.00 91.00 64 GLU A C 1
ATOM 516 O O . GLU A 1 64 ? 2.730 -5.196 18.423 1.00 91.00 64 GLU A O 1
ATOM 521 N N . SER A 1 65 ? 0.578 -4.633 18.141 1.00 93.62 65 SER A N 1
ATOM 522 C CA . SER A 1 65 ? 0.099 -5.987 17.861 1.00 93.62 65 SER A CA 1
ATOM 523 C C . SER A 1 65 ? -1.086 -5.985 16.891 1.00 93.62 65 SER A C 1
ATOM 525 O O . SER A 1 65 ? -1.582 -4.941 16.468 1.00 93.62 65 SER A O 1
ATOM 527 N N . GLY A 1 66 ? -1.561 -7.177 16.537 1.00 95.94 66 GLY A N 1
ATOM 528 C CA . GLY A 1 66 ? -2.694 -7.356 15.634 1.00 95.94 66 GLY A CA 1
ATOM 529 C C . GLY A 1 66 ? -2.273 -7.497 14.175 1.00 95.94 66 GLY A C 1
ATOM 530 O O . GLY A 1 66 ? -1.121 -7.832 13.897 1.00 95.94 66 GLY A O 1
ATOM 531 N N . ALA A 1 67 ? -3.205 -7.275 13.245 1.00 96.56 67 ALA A N 1
ATOM 532 C CA . ALA A 1 67 ? -3.049 -7.695 11.852 1.00 96.56 67 ALA A CA 1
ATOM 533 C C . ALA A 1 67 ? -1.748 -7.213 11.190 1.00 96.56 67 ALA A C 1
ATOM 535 O O . ALA A 1 67 ? -1.014 -8.010 10.602 1.00 96.56 67 ALA A O 1
ATOM 536 N N . LEU A 1 68 ? -1.419 -5.924 11.333 1.00 95.38 68 LEU A N 1
ATOM 537 C CA . LEU A 1 68 ? -0.223 -5.350 10.715 1.00 95.38 68 LEU A CA 1
ATOM 538 C C . LEU A 1 68 ? 1.066 -5.925 11.319 1.00 95.38 68 LEU A C 1
ATOM 540 O O . LEU A 1 68 ? 1.916 -6.411 10.581 1.00 95.38 68 LEU A O 1
ATOM 544 N N . ALA A 1 69 ? 1.189 -5.951 12.649 1.00 94.94 69 ALA A N 1
ATOM 545 C CA . ALA A 1 69 ? 2.357 -6.515 13.331 1.00 94.94 69 ALA A CA 1
ATOM 546 C C . ALA A 1 69 ? 2.549 -8.009 13.007 1.00 94.94 69 ALA A C 1
ATOM 548 O O . ALA A 1 69 ? 3.666 -8.453 12.744 1.00 94.94 69 ALA A O 1
ATOM 549 N N . ASN A 1 70 ? 1.454 -8.775 12.973 1.00 95.44 70 ASN A N 1
ATOM 550 C CA . ASN A 1 70 ? 1.472 -10.198 12.639 1.00 95.44 70 ASN A CA 1
ATOM 551 C C . ASN A 1 70 ? 1.918 -10.435 11.190 1.00 95.44 70 ASN A C 1
ATOM 553 O O . ASN A 1 70 ? 2.702 -11.345 10.933 1.00 95.44 70 ASN A O 1
ATOM 557 N N . THR A 1 71 ? 1.446 -9.604 10.258 1.00 94.12 71 THR A N 1
ATOM 558 C CA . THR A 1 71 ? 1.799 -9.683 8.832 1.00 94.12 71 THR A CA 1
ATOM 559 C C . THR A 1 71 ? 3.260 -9.297 8.587 1.00 94.12 71 THR A C 1
ATOM 561 O O . THR A 1 71 ? 3.947 -9.959 7.816 1.00 94.12 71 THR A O 1
ATOM 564 N N . LEU A 1 72 ? 3.768 -8.274 9.284 1.00 92.69 72 LEU A N 1
ATOM 565 C CA . LEU A 1 72 ? 5.156 -7.811 9.167 1.00 92.69 72 LEU A CA 1
ATOM 566 C C . LEU A 1 72 ? 6.174 -8.695 9.889 1.00 92.69 72 LEU A C 1
ATOM 568 O O . LEU A 1 72 ? 7.374 -8.586 9.633 1.00 92.69 72 LEU A O 1
ATOM 572 N N . LYS A 1 73 ? 5.728 -9.562 10.803 1.00 92.00 73 LYS A N 1
ATOM 573 C CA . LYS A 1 73 ? 6.605 -10.373 11.654 1.00 92.00 73 LYS A CA 1
ATOM 574 C C . LYS A 1 73 ? 7.745 -11.069 10.886 1.00 92.00 73 LYS A C 1
ATOM 576 O O . LYS A 1 73 ? 8.873 -10.974 11.368 1.00 92.00 73 LYS A O 1
ATOM 581 N N . PRO A 1 74 ? 7.530 -11.697 9.710 1.00 89.88 74 PRO A N 1
ATOM 582 C CA . PRO A 1 74 ? 8.617 -12.317 8.953 1.00 89.88 74 PRO A CA 1
ATOM 583 C C . PRO A 1 74 ? 9.718 -11.331 8.536 1.00 89.88 74 PRO A C 1
ATOM 585 O O . PRO A 1 74 ? 10.897 -11.648 8.683 1.00 89.88 74 PRO A O 1
ATOM 588 N N . LEU A 1 75 ? 9.357 -10.120 8.090 1.00 89.12 75 LEU A N 1
ATOM 589 C CA . LEU A 1 75 ? 10.327 -9.066 7.771 1.00 89.12 75 LEU A CA 1
ATOM 590 C C . LEU A 1 75 ? 11.087 -8.613 9.021 1.00 89.12 75 LEU A C 1
ATOM 592 O O . LEU A 1 75 ? 12.311 -8.491 9.005 1.00 89.12 75 LEU A O 1
ATOM 596 N N . LEU A 1 76 ? 10.366 -8.375 10.117 1.00 89.88 76 LEU A N 1
ATOM 597 C CA . LEU A 1 76 ? 10.969 -7.900 11.363 1.00 89.88 76 LEU A CA 1
ATOM 598 C C . LEU A 1 76 ? 11.921 -8.936 11.971 1.00 89.88 76 LEU A C 1
ATOM 600 O O . LEU A 1 76 ? 12.961 -8.575 12.524 1.00 89.88 76 LEU A O 1
ATOM 604 N N . ASP A 1 77 ? 11.591 -10.220 11.847 1.00 89.38 77 ASP A N 1
ATOM 605 C CA . ASP A 1 77 ? 12.466 -11.308 12.262 1.00 89.38 77 ASP A CA 1
ATOM 606 C C . ASP A 1 77 ? 13.684 -11.433 11.346 1.00 89.38 77 ASP A C 1
ATOM 608 O O . ASP A 1 77 ? 14.794 -11.611 11.857 1.00 89.38 77 ASP A O 1
ATOM 612 N N . PHE A 1 78 ? 13.523 -11.250 10.030 1.00 86.69 78 PHE A N 1
ATOM 613 C CA . PHE A 1 78 ? 14.632 -11.277 9.074 1.00 86.69 78 PHE A CA 1
ATOM 614 C C . PHE A 1 78 ? 15.738 -10.269 9.417 1.00 86.69 78 PHE A C 1
ATOM 616 O O . PHE A 1 78 ? 16.918 -10.614 9.333 1.00 86.69 78 PHE A O 1
ATOM 623 N N . TYR A 1 79 ? 15.390 -9.066 9.889 1.00 86.06 79 TYR A N 1
ATOM 624 C CA . TYR A 1 79 ? 16.381 -8.066 10.312 1.00 86.06 79 TYR A CA 1
ATOM 625 C C . TYR A 1 79 ? 17.340 -8.566 11.397 1.00 86.06 79 TYR A C 1
ATOM 627 O O . TYR A 1 79 ? 18.476 -8.099 11.470 1.00 86.06 79 TYR A O 1
ATOM 635 N N . THR A 1 80 ? 16.897 -9.523 12.214 1.00 87.25 80 THR A N 1
ATOM 636 C CA . THR A 1 80 ? 17.700 -10.111 13.293 1.00 87.25 80 THR A CA 1
ATOM 637 C C . THR A 1 80 ? 18.256 -11.490 12.955 1.00 87.25 80 THR A C 1
ATOM 639 O O . THR A 1 80 ? 19.406 -11.771 13.269 1.00 87.25 80 THR A O 1
ATOM 642 N N . LEU A 1 81 ? 17.455 -12.348 12.323 1.00 86.56 81 LEU A N 1
ATOM 643 C CA . LEU A 1 81 ? 17.761 -13.766 12.141 1.00 86.56 81 LEU A CA 1
ATOM 644 C C . LEU A 1 81 ? 18.446 -14.064 10.809 1.00 86.56 81 LEU A C 1
ATOM 646 O O . LEU A 1 81 ? 19.063 -15.115 10.687 1.00 86.56 81 LEU A O 1
ATOM 650 N N . ARG A 1 82 ? 18.338 -13.161 9.820 1.00 83.38 82 ARG A N 1
ATOM 651 C CA . ARG A 1 82 ? 18.891 -13.347 8.468 1.00 83.38 82 ARG A CA 1
ATOM 652 C C . ARG A 1 82 ? 18.493 -14.689 7.851 1.00 83.38 82 ARG A C 1
ATOM 654 O O . ARG A 1 82 ? 19.334 -15.417 7.338 1.00 83.38 82 ARG A O 1
ATOM 661 N N . THR A 1 83 ? 17.200 -15.004 7.918 1.00 81.56 83 THR A N 1
ATOM 662 C CA . THR A 1 83 ? 16.628 -16.232 7.359 1.00 81.56 83 THR A CA 1
ATOM 663 C C . THR A 1 83 ? 17.075 -16.425 5.910 1.00 81.56 83 THR A C 1
ATOM 665 O O . THR A 1 83 ? 16.793 -15.583 5.056 1.00 81.56 83 THR A O 1
ATOM 668 N N . GLU A 1 84 ? 17.775 -17.526 5.635 1.00 77.00 84 GLU A N 1
ATOM 669 C CA . GLU A 1 84 ? 18.254 -17.846 4.289 1.00 77.00 84 GLU A CA 1
ATOM 670 C C . GLU A 1 84 ? 17.096 -17.911 3.306 1.00 77.00 84 GLU A C 1
ATOM 672 O O . GLU A 1 84 ? 16.073 -18.504 3.623 1.00 77.00 84 GLU A O 1
ATOM 677 N N . HIS A 1 85 ? 17.298 -17.353 2.108 1.00 75.62 85 HIS A N 1
ATOM 678 C CA . HIS A 1 85 ? 16.335 -17.293 1.003 1.00 75.62 85 HIS A CA 1
ATOM 679 C C . HIS A 1 85 ? 15.135 -16.348 1.202 1.00 75.62 85 HIS A C 1
ATOM 681 O O . HIS A 1 85 ? 14.276 -16.284 0.320 1.00 75.62 85 HIS A O 1
ATOM 687 N N . PHE A 1 86 ? 15.079 -15.584 2.300 1.00 82.75 86 PHE A N 1
ATOM 688 C CA . PHE A 1 86 ? 14.042 -14.573 2.510 1.00 82.75 86 PHE A CA 1
ATOM 689 C C . PHE A 1 86 ? 14.227 -13.415 1.540 1.00 82.75 86 PHE A C 1
ATOM 691 O O . PHE A 1 86 ? 15.337 -12.912 1.384 1.00 82.75 86 PHE A O 1
ATOM 698 N N . GLY A 1 87 ? 13.140 -13.000 0.891 1.00 85.38 87 GLY A N 1
ATOM 699 C CA . GLY A 1 87 ? 13.172 -11.881 -0.039 1.00 85.38 87 GLY A CA 1
ATOM 700 C C . GLY A 1 87 ? 12.130 -10.826 0.288 1.00 85.38 87 GLY A C 1
ATOM 701 O O . GLY A 1 87 ? 10.997 -11.162 0.602 1.00 85.38 87 GLY A O 1
ATOM 702 N N . TYR A 1 88 ? 12.470 -9.550 0.189 1.00 89.88 88 TYR A N 1
ATOM 703 C CA . TYR A 1 88 ? 11.550 -8.446 0.418 1.00 89.88 88 TYR A CA 1
ATOM 704 C C . TYR A 1 88 ? 11.833 -7.262 -0.509 1.00 89.88 88 TYR A C 1
ATOM 706 O O . TYR A 1 88 ? 12.940 -7.081 -1.013 1.00 89.88 88 TYR A O 1
ATOM 714 N N . LEU A 1 89 ? 10.805 -6.444 -0.726 1.00 91.19 89 LEU A N 1
ATOM 715 C CA . LEU A 1 89 ? 10.878 -5.191 -1.472 1.00 91.19 89 LEU A CA 1
ATOM 716 C C . LEU A 1 89 ? 10.006 -4.152 -0.766 1.00 91.19 89 LEU A C 1
ATOM 718 O O . LEU A 1 89 ? 8.786 -4.305 -0.711 1.00 91.19 89 LEU A O 1
ATOM 722 N N . LEU A 1 90 ? 10.627 -3.092 -0.252 1.00 92.19 90 LEU A N 1
ATOM 723 C CA . LEU A 1 90 ? 9.934 -1.976 0.388 1.00 92.19 90 LEU A CA 1
ATOM 724 C C . LEU A 1 90 ? 9.990 -0.752 -0.512 1.00 92.19 90 LEU A C 1
ATOM 726 O O . LEU A 1 90 ? 11.061 -0.371 -0.991 1.00 92.19 90 LEU A O 1
ATOM 730 N N . TYR A 1 91 ? 8.850 -0.098 -0.713 1.00 89.56 91 TYR A N 1
ATOM 731 C CA . TYR A 1 91 ? 8.779 1.108 -1.522 1.00 89.56 91 TYR A CA 1
ATOM 732 C C . TYR A 1 91 ? 7.909 2.180 -0.879 1.00 89.56 91 TYR A C 1
ATOM 734 O O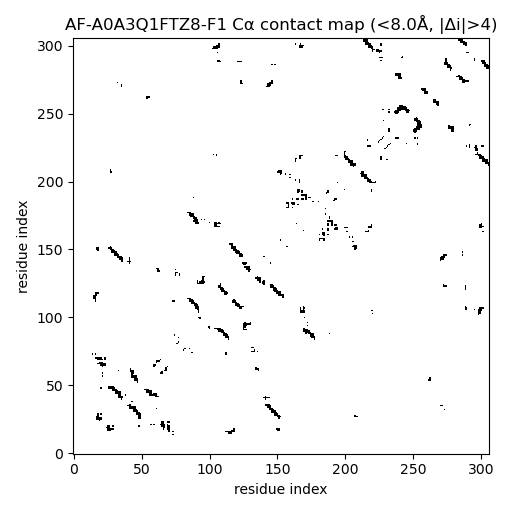 . TYR A 1 91 ? 6.867 1.905 -0.292 1.00 89.56 91 TYR A O 1
ATOM 742 N N . ASN A 1 92 ? 8.361 3.427 -0.966 1.00 86.00 92 ASN A N 1
ATOM 743 C CA . ASN A 1 92 ? 7.684 4.571 -0.371 1.00 86.00 92 ASN A CA 1
ATOM 744 C C . ASN A 1 92 ? 8.229 5.858 -1.003 1.00 86.00 92 ASN A C 1
ATOM 746 O O . ASN A 1 92 ? 9.442 6.053 -1.056 1.00 86.00 92 ASN A O 1
ATOM 750 N N . ASP A 1 93 ? 7.354 6.744 -1.473 1.00 80.81 93 ASP A N 1
ATOM 751 C CA . ASP A 1 93 ? 7.738 8.060 -2.006 1.00 80.81 93 ASP A CA 1
ATOM 752 C C . ASP A 1 93 ? 8.106 9.093 -0.924 1.00 80.81 93 ASP A C 1
ATOM 754 O O . ASP A 1 93 ? 8.578 10.177 -1.261 1.00 80.81 93 ASP A O 1
ATOM 758 N N . ASP A 1 94 ? 7.918 8.755 0.354 1.00 84.50 94 ASP A N 1
ATOM 759 C CA . ASP A 1 94 ? 8.456 9.465 1.523 1.00 84.50 94 ASP A CA 1
ATOM 760 C C . ASP A 1 94 ? 9.045 8.425 2.500 1.00 84.50 94 ASP A C 1
ATOM 762 O O . ASP A 1 94 ? 8.371 8.013 3.450 1.00 84.50 94 ASP A O 1
ATOM 766 N N . PRO A 1 95 ? 10.240 7.879 2.206 1.00 87.50 95 PRO A N 1
ATOM 767 C CA . PRO A 1 95 ? 10.786 6.721 2.905 1.00 87.50 95 PRO A CA 1
ATOM 768 C C . PRO A 1 95 ? 11.260 7.066 4.330 1.00 87.50 95 PRO A C 1
ATOM 770 O O . PRO A 1 95 ? 11.482 8.230 4.654 1.00 87.50 95 PRO A O 1
ATOM 773 N N . PRO A 1 96 ? 11.455 6.064 5.210 1.00 86.19 96 PRO A N 1
ATOM 774 C CA . PRO A 1 96 ? 11.936 6.274 6.585 1.00 86.19 96 PRO A CA 1
ATOM 775 C C . PRO A 1 96 ? 13.393 6.763 6.675 1.00 86.19 96 PRO A C 1
ATOM 777 O O . PRO A 1 96 ? 13.866 7.091 7.762 1.00 86.19 96 PRO A O 1
ATOM 780 N N . ILE A 1 97 ? 14.114 6.780 5.552 1.00 84.06 97 ILE A N 1
ATOM 781 C CA . ILE A 1 97 ? 15.475 7.305 5.433 1.00 84.06 97 ILE A CA 1
ATOM 782 C C . ILE A 1 97 ? 15.419 8.772 4.993 1.00 84.06 97 ILE A C 1
ATOM 784 O O . ILE A 1 97 ? 14.622 9.127 4.128 1.00 84.06 97 ILE A O 1
ATOM 788 N N . ASN A 1 98 ? 16.274 9.627 5.565 1.00 76.75 98 ASN A N 1
ATOM 789 C CA . ASN A 1 98 ? 16.325 11.064 5.257 1.00 76.75 98 ASN A CA 1
ATOM 790 C C . ASN A 1 98 ? 16.922 11.325 3.860 1.00 76.75 98 ASN A C 1
ATOM 792 O O . ASN A 1 98 ? 18.039 11.822 3.729 1.00 76.75 98 ASN A O 1
ATOM 796 N N . VAL A 1 99 ? 16.182 10.968 2.810 1.00 77.56 99 VAL A N 1
ATOM 797 C CA . VAL A 1 99 ? 16.563 11.139 1.406 1.00 77.56 99 VAL A CA 1
ATOM 798 C C . VAL A 1 99 ? 15.422 11.816 0.658 1.00 77.56 99 VAL A C 1
ATOM 800 O O . VAL A 1 99 ? 14.273 11.383 0.723 1.00 77.56 99 VAL A O 1
ATOM 803 N N . ALA A 1 100 ? 15.742 12.871 -0.091 1.00 76.88 100 ALA A N 1
ATOM 804 C CA . ALA A 1 100 ? 14.777 13.516 -0.969 1.00 76.88 100 ALA A CA 1
ATOM 805 C C . ALA A 1 100 ? 14.495 12.624 -2.190 1.00 76.88 100 ALA A C 1
ATOM 807 O O . ALA A 1 100 ? 15.368 12.402 -3.032 1.00 76.88 100 ALA A O 1
ATOM 808 N N . VAL A 1 101 ? 13.265 12.119 -2.301 1.00 76.06 101 VAL A N 1
ATOM 809 C CA . VAL A 1 101 ? 12.829 11.325 -3.456 1.00 76.06 101 VAL A CA 1
ATOM 810 C C . VAL A 1 101 ? 12.467 12.247 -4.621 1.00 76.06 101 VAL A C 1
ATOM 812 O O . VAL A 1 101 ? 11.694 13.196 -4.476 1.00 76.06 101 VAL A O 1
ATOM 815 N N . SER A 1 102 ? 13.013 11.957 -5.806 1.00 78.75 102 SER A N 1
ATOM 816 C CA . SER A 1 102 ? 12.687 12.699 -7.028 1.00 78.75 102 SER A CA 1
ATOM 817 C C . SER A 1 102 ? 11.189 12.628 -7.345 1.00 78.75 102 SER A C 1
ATOM 819 O O . SER A 1 102 ? 10.575 11.562 -7.303 1.00 78.75 102 SER A O 1
ATOM 821 N N . LYS A 1 103 ? 10.615 13.753 -7.791 1.00 74.62 103 LYS A N 1
ATOM 822 C CA . LYS A 1 103 ? 9.219 13.838 -8.260 1.00 74.62 103 LYS A CA 1
ATOM 823 C C . LYS A 1 103 ? 8.933 12.973 -9.497 1.00 74.62 103 LYS A C 1
ATOM 825 O O . LYS A 1 103 ? 7.768 12.803 -9.841 1.00 74.62 103 LYS A O 1
ATOM 830 N N . SER A 1 104 ? 9.970 12.448 -10.160 1.00 73.56 104 SER A N 1
ATOM 831 C CA . SER A 1 104 ? 9.830 11.496 -11.268 1.00 73.56 104 SER A CA 1
ATOM 832 C C . SER A 1 104 ? 9.265 10.144 -10.827 1.00 73.56 104 SER A C 1
ATOM 834 O O . SER A 1 104 ? 8.695 9.444 -11.661 1.00 73.56 104 SER A O 1
ATOM 836 N N . PHE A 1 105 ? 9.421 9.764 -9.554 1.00 76.62 105 PHE A N 1
ATOM 837 C CA . PHE A 1 105 ? 8.842 8.538 -9.002 1.00 76.62 105 PHE A CA 1
ATOM 838 C C . PHE A 1 105 ? 7.348 8.704 -8.709 1.00 76.62 105 PHE A C 1
ATOM 840 O O . PHE A 1 105 ? 6.865 9.790 -8.356 1.00 76.62 105 PHE A O 1
ATOM 847 N N . GLY A 1 106 ? 6.604 7.611 -8.849 1.00 57.12 106 GLY A N 1
ATOM 848 C CA . GLY A 1 106 ? 5.190 7.559 -8.520 1.00 57.12 106 GLY A CA 1
ATOM 849 C C . GLY A 1 106 ? 4.907 7.860 -7.052 1.00 57.12 106 GLY A C 1
ATOM 850 O O . GLY A 1 106 ? 5.771 7.747 -6.185 1.00 57.12 106 GLY A O 1
ATOM 851 N N . HIS A 1 107 ? 3.686 8.301 -6.782 1.00 67.12 107 HIS A N 1
ATOM 852 C CA . HIS A 1 107 ? 3.172 8.452 -5.430 1.00 67.12 107 HIS A CA 1
ATOM 853 C C . HIS A 1 107 ? 2.579 7.126 -4.993 1.00 67.12 107 HIS A C 1
ATOM 855 O O . HIS A 1 107 ? 1.417 6.857 -5.278 1.00 67.12 107 HIS A O 1
ATOM 861 N N . SER A 1 108 ? 3.395 6.292 -4.360 1.00 50.94 108 SER A N 1
ATOM 862 C CA . SER A 1 108 ? 3.033 4.919 -4.022 1.00 50.94 108 SER A CA 1
ATOM 863 C C . SER A 1 108 ? 3.832 4.418 -2.843 1.00 50.94 108 SER A C 1
ATOM 865 O O . SER A 1 108 ? 5.039 4.675 -2.770 1.00 50.94 108 SER A O 1
ATOM 867 N N . LYS A 1 109 ? 3.169 3.675 -1.956 1.00 73.06 109 LYS A N 1
ATOM 868 C CA . LYS A 1 109 ? 3.800 3.102 -0.773 1.00 73.06 109 LYS A CA 1
ATOM 869 C C . LYS A 1 109 ? 3.303 1.680 -0.552 1.00 73.06 109 LYS A C 1
ATOM 871 O O . LYS A 1 109 ? 2.116 1.397 -0.712 1.00 73.06 109 LYS A O 1
ATOM 876 N N . GLY A 1 110 ? 4.217 0.791 -0.210 1.00 50.66 110 GLY A N 1
ATOM 877 C CA . GLY A 1 110 ? 3.894 -0.596 0.044 1.00 50.66 110 GLY A CA 1
ATOM 878 C C . GLY A 1 110 ? 5.103 -1.443 0.390 1.00 50.66 110 GLY A C 1
ATOM 879 O O . GLY A 1 110 ? 6.259 -1.031 0.283 1.00 50.66 110 GLY 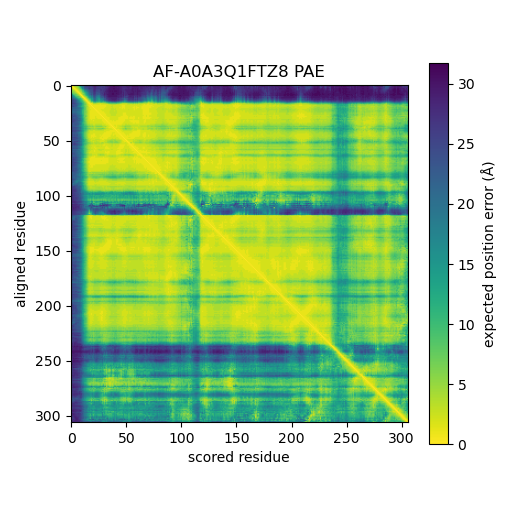A O 1
ATOM 880 N N . GLU A 1 111 ? 4.797 -2.654 0.816 1.00 57.25 111 GLU A N 1
ATOM 881 C CA . GLU A 1 111 ? 5.751 -3.641 1.281 1.00 57.25 111 GLU A CA 1
ATOM 882 C C . GLU A 1 111 ? 5.434 -5.014 0.682 1.00 57.25 111 GLU A C 1
ATOM 884 O O . GLU A 1 111 ? 4.277 -5.387 0.456 1.00 57.25 111 GLU A O 1
ATOM 889 N N . ARG A 1 112 ? 6.504 -5.766 0.437 1.00 48.47 112 ARG A N 1
ATOM 890 C CA . ARG A 1 112 ? 6.500 -7.166 0.034 1.00 48.47 112 ARG A CA 1
ATOM 891 C C . ARG A 1 112 ? 7.533 -7.925 0.860 1.00 48.47 112 ARG A C 1
ATOM 893 O O . ARG A 1 112 ? 8.655 -7.443 0.974 1.00 48.47 112 ARG A O 1
ATOM 900 N N . SER A 1 113 ? 7.201 -9.134 1.311 1.00 40.06 113 SER A N 1
ATOM 901 C CA . SER A 1 113 ? 8.149 -10.126 1.846 1.00 40.06 113 SER A CA 1
ATOM 902 C C . SER A 1 113 ? 7.845 -11.535 1.307 1.00 40.06 113 SER A C 1
ATOM 904 O O . SER A 1 113 ? 6.734 -11.749 0.826 1.00 40.06 11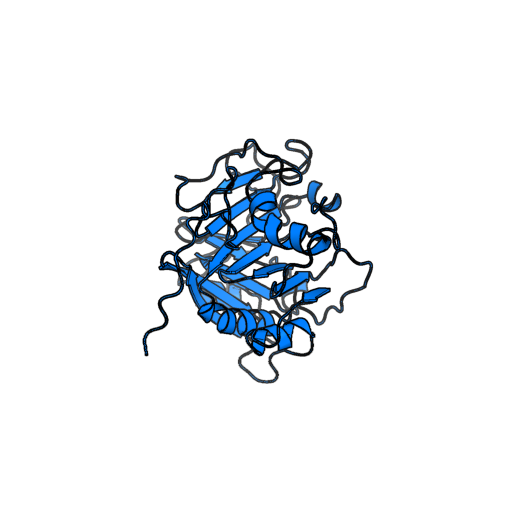3 SER A O 1
ATOM 906 N N . ASN A 1 114 ? 8.800 -12.475 1.364 1.00 45.25 114 ASN A N 1
ATOM 907 C CA . ASN A 1 114 ? 8.644 -13.853 0.890 1.00 45.25 114 ASN A CA 1
ATOM 908 C C . ASN A 1 114 ? 9.575 -14.859 1.584 1.00 45.25 114 ASN A C 1
ATOM 910 O O . ASN A 1 114 ? 10.765 -14.578 1.760 1.00 45.25 114 ASN A O 1
ATOM 914 N N . LEU A 1 115 ? 9.048 -16.081 1.779 1.00 38.22 115 LEU A N 1
ATOM 915 C CA . LEU A 1 115 ? 9.819 -17.308 1.542 1.00 38.22 115 LEU A CA 1
ATOM 916 C C . LEU A 1 115 ? 9.064 -18.582 1.107 1.00 38.22 115 LEU A C 1
ATOM 918 O O . LEU A 1 115 ? 9.602 -19.657 1.302 1.00 38.22 115 LEU A O 1
ATOM 922 N N . LEU A 1 116 ? 7.858 -18.508 0.539 1.00 40.09 116 LEU A N 1
ATOM 923 C CA . LEU A 1 116 ? 7.193 -19.555 -0.283 1.00 40.09 116 LEU A CA 1
ATOM 924 C C . LEU A 1 116 ? 5.692 -19.256 -0.465 1.00 40.09 116 LEU A C 1
ATOM 926 O O . LEU A 1 116 ? 5.042 -19.879 -1.299 1.00 40.09 116 LEU A O 1
ATOM 930 N N . PHE A 1 117 ? 5.161 -18.280 0.274 1.00 45.03 117 PHE A N 1
ATOM 931 C CA . PHE A 1 117 ? 3.837 -17.678 0.111 1.00 45.03 117 PHE A CA 1
ATOM 932 C C . PHE A 1 117 ? 4.021 -16.173 0.253 1.00 45.03 117 PHE A C 1
ATOM 934 O O . PHE A 1 117 ? 4.928 -15.733 0.953 1.00 45.03 117 PHE A O 1
ATOM 941 N N . ASP A 1 118 ? 3.249 -15.392 -0.484 1.00 73.06 118 ASP A N 1
ATOM 942 C CA . ASP A 1 118 ? 3.592 -14.007 -0.739 1.00 73.06 118 ASP A CA 1
ATOM 943 C C . ASP A 1 118 ? 2.393 -13.104 -0.471 1.00 73.06 118 ASP A C 1
ATOM 945 O O . ASP A 1 118 ? 1.294 -13.359 -0.959 1.00 73.06 118 ASP A O 1
ATOM 949 N N . PHE A 1 119 ? 2.608 -12.003 0.243 1.00 85.25 119 PHE A N 1
ATOM 950 C CA . PHE A 1 119 ? 1.625 -10.929 0.314 1.00 85.25 119 PHE A CA 1
ATOM 951 C C . PHE A 1 119 ? 2.121 -9.682 -0.414 1.00 85.25 119 PHE A C 1
ATOM 953 O O . PHE A 1 119 ? 3.324 -9.437 -0.555 1.00 85.25 119 PHE A O 1
ATOM 960 N N . TRP A 1 120 ? 1.169 -8.869 -0.855 1.00 91.06 120 TRP A N 1
ATOM 961 C CA . TRP A 1 120 ? 1.406 -7.486 -1.238 1.00 91.06 120 TRP A CA 1
ATOM 962 C C . TRP A 1 120 ? 0.612 -6.574 -0.303 1.00 91.06 120 TRP A C 1
ATOM 964 O O . TRP A 1 120 ? -0.609 -6.699 -0.199 1.00 91.06 120 TRP A O 1
ATOM 974 N N . LEU A 1 121 ? 1.320 -5.682 0.395 1.00 91.50 121 LEU A N 1
ATOM 975 C CA . LEU A 1 121 ? 0.747 -4.700 1.309 1.00 91.50 121 LEU A CA 1
ATOM 976 C C . LEU A 1 121 ? 0.864 -3.300 0.692 1.00 91.50 121 LEU A C 1
ATOM 978 O O . LEU A 1 121 ? 1.962 -2.757 0.624 1.00 91.50 121 LEU A O 1
ATOM 982 N N . SER A 1 122 ? -0.246 -2.697 0.267 1.00 89.94 122 SER A N 1
ATOM 983 C CA . SER A 1 122 ? -0.307 -1.278 -0.137 1.00 89.94 122 SER A CA 1
ATOM 984 C C . SER A 1 122 ? -0.787 -0.427 1.037 1.00 89.94 122 SER A C 1
ATOM 986 O O . SER A 1 122 ? -1.636 -0.871 1.817 1.00 89.94 122 SER A O 1
ATOM 988 N N . HIS A 1 123 ? -0.240 0.783 1.194 1.00 90.19 123 HIS A N 1
ATOM 989 C CA . HIS A 1 123 ? -0.632 1.679 2.281 1.00 90.19 123 HIS A CA 1
ATOM 990 C C . HIS A 1 123 ? -0.454 3.168 1.963 1.00 90.19 123 HIS A C 1
ATOM 992 O O . HIS A 1 123 ? 0.219 3.563 1.015 1.00 90.19 123 HIS A O 1
ATOM 998 N N . SER A 1 124 ? -1.015 4.033 2.812 1.00 85.31 124 SER A N 1
ATOM 999 C CA . SER A 1 124 ? -0.891 5.493 2.676 1.00 85.31 124 SER A CA 1
ATOM 1000 C C . SER A 1 124 ? 0.124 6.150 3.633 1.00 85.31 124 SER A C 1
ATOM 1002 O O . SER A 1 124 ? 0.468 7.320 3.446 1.00 85.31 124 SER A O 1
ATOM 1004 N N . THR A 1 125 ? 0.655 5.403 4.610 1.00 89.62 125 THR A N 1
ATOM 1005 C CA . THR A 1 125 ? 1.505 5.920 5.705 1.00 89.62 125 THR A CA 1
ATOM 1006 C C . THR A 1 125 ? 2.913 6.352 5.253 1.00 89.62 125 THR A C 1
ATOM 1008 O O . THR A 1 125 ? 3.695 5.510 4.807 1.00 89.62 125 THR A O 1
ATOM 1011 N N . PRO A 1 126 ? 3.294 7.636 5.383 1.00 88.75 126 PRO A N 1
ATOM 1012 C CA . PRO A 1 126 ? 4.657 8.095 5.102 1.00 88.75 126 PRO A CA 1
ATOM 1013 C C . PRO A 1 126 ? 5.663 7.571 6.133 1.00 88.75 126 PRO A C 1
ATOM 1015 O O . PRO A 1 126 ? 5.298 7.352 7.289 1.00 88.75 126 PRO A O 1
ATOM 1018 N N . ARG A 1 127 ? 6.928 7.416 5.730 1.00 90.25 127 ARG A N 1
ATOM 1019 C CA . ARG A 1 127 ? 8.045 6.935 6.566 1.00 90.25 127 ARG A CA 1
ATOM 1020 C C . ARG A 1 127 ? 7.820 5.559 7.196 1.00 90.25 127 ARG A C 1
ATOM 1022 O O . ARG A 1 127 ? 8.383 5.250 8.242 1.00 90.25 127 ARG A O 1
ATOM 1029 N N . PHE A 1 128 ? 6.969 4.753 6.568 1.00 90.81 128 PHE A N 1
ATOM 1030 C CA . PHE A 1 128 ? 6.628 3.406 7.004 1.00 90.81 128 PHE A CA 1
ATOM 1031 C C . PHE A 1 128 ? 7.273 2.345 6.095 1.00 90.81 128 PHE A C 1
ATOM 1033 O O . PHE A 1 128 ? 7.327 2.569 4.878 1.00 90.81 128 PHE A O 1
ATOM 1040 N N . PRO A 1 129 ? 7.659 1.186 6.665 1.00 92.31 129 PRO A N 1
ATOM 1041 C CA . PRO A 1 129 ? 7.903 0.978 8.100 1.00 92.31 129 PRO A CA 1
ATOM 1042 C C . PRO A 1 129 ? 9.098 1.817 8.577 1.00 92.31 129 PRO A C 1
ATOM 1044 O O . PRO A 1 129 ? 9.839 2.365 7.764 1.00 92.31 129 PRO A O 1
ATOM 1047 N N . THR A 1 130 ? 9.322 1.922 9.887 1.00 92.19 130 THR A N 1
ATOM 1048 C CA . THR A 1 130 ? 10.598 2.457 10.389 1.00 92.19 130 THR A CA 1
ATOM 1049 C C . THR A 1 130 ? 11.761 1.617 9.862 1.00 92.19 130 THR A C 1
ATOM 1051 O O . THR A 1 130 ? 11.661 0.390 9.779 1.00 92.19 130 THR A O 1
ATOM 1054 N N . TYR A 1 131 ? 12.885 2.256 9.544 1.00 90.81 131 TYR A N 1
ATOM 1055 C CA . TYR A 1 131 ? 13.991 1.581 8.874 1.00 90.81 131 TYR A CA 1
ATOM 1056 C C . TYR A 1 131 ? 14.650 0.508 9.757 1.00 90.81 131 TYR A C 1
ATOM 1058 O O . TYR A 1 131 ? 15.211 0.830 10.804 1.00 90.81 131 TYR A O 1
ATOM 1066 N N . ARG A 1 132 ? 14.585 -0.758 9.311 1.00 89.75 132 ARG A N 1
ATOM 1067 C CA . ARG A 1 132 ? 15.238 -1.934 9.921 1.00 89.75 132 ARG A CA 1
ATOM 1068 C C . ARG A 1 132 ? 15.100 -2.016 11.446 1.00 89.75 132 ARG A C 1
ATOM 1070 O O . ARG A 1 132 ? 16.064 -2.282 12.158 1.00 89.75 132 ARG A O 1
ATOM 1077 N N . ASN A 1 133 ? 13.890 -1.775 11.947 1.00 89.44 133 ASN A N 1
ATOM 1078 C CA . ASN A 1 133 ? 13.592 -1.742 13.376 1.00 89.44 133 ASN A CA 1
ATOM 1079 C C . ASN A 1 133 ? 12.314 -2.539 13.679 1.00 89.44 133 ASN A C 1
ATOM 1081 O O . ASN A 1 133 ? 11.341 -2.456 12.932 1.00 89.44 133 ASN A O 1
ATOM 1085 N N . ARG A 1 134 ? 12.314 -3.299 14.784 1.00 89.38 134 ARG A N 1
ATOM 1086 C CA . ARG A 1 134 ? 11.138 -4.040 15.276 1.00 89.38 134 ARG A CA 1
ATOM 1087 C C . ARG A 1 134 ? 10.012 -3.113 15.738 1.00 89.38 134 ARG A C 1
ATOM 1089 O O . ARG A 1 134 ? 8.850 -3.487 15.621 1.00 89.38 134 ARG A O 1
ATOM 1096 N N . ASN A 1 135 ? 10.338 -1.902 16.189 1.00 92.81 135 ASN A N 1
ATOM 1097 C CA . ASN A 1 135 ? 9.365 -0.840 16.448 1.00 92.81 135 ASN A CA 1
ATOM 1098 C C . ASN A 1 135 ? 8.918 -0.216 15.120 1.00 92.81 135 ASN A C 1
ATOM 1100 O O . ASN A 1 135 ? 9.234 0.933 14.837 1.00 92.81 135 ASN A O 1
ATOM 1104 N N . PHE A 1 136 ? 8.214 -1.005 14.307 1.00 92.69 136 PHE A N 1
ATOM 1105 C CA . PHE A 1 136 ? 7.961 -0.755 12.885 1.00 92.69 136 PHE A CA 1
ATOM 1106 C C . PHE A 1 136 ? 7.122 0.497 12.587 1.00 92.69 136 PHE A C 1
ATOM 1108 O O . PHE A 1 136 ? 7.088 0.964 11.445 1.00 92.69 136 PHE A O 1
ATOM 1115 N N . TRP A 1 137 ? 6.404 1.022 13.581 1.00 95.50 137 TRP A N 1
ATOM 1116 C CA . TRP A 1 137 ? 5.432 2.092 13.396 1.00 95.50 137 TRP A CA 1
ATOM 1117 C C . TRP A 1 137 ? 6.051 3.491 13.546 1.00 95.50 137 TRP A C 1
ATOM 1119 O O . TRP A 1 137 ? 6.622 3.801 14.594 1.00 95.50 137 TRP A O 1
ATOM 1129 N N . PRO A 1 138 ? 5.912 4.379 12.545 1.00 93.81 138 PRO A N 1
ATOM 1130 C CA . PRO A 1 138 ? 6.463 5.722 12.615 1.00 93.81 138 PRO A CA 1
ATOM 1131 C C . PRO A 1 138 ? 5.497 6.705 13.299 1.00 93.81 138 PRO A C 1
ATOM 1133 O O . PRO A 1 138 ? 4.305 6.754 12.992 1.00 93.81 138 PRO A O 1
ATOM 1136 N N . ASN A 1 139 ? 6.018 7.577 14.170 1.00 91.50 139 ASN A N 1
ATOM 1137 C CA . ASN A 1 139 ? 5.209 8.538 14.940 1.00 91.50 139 ASN A CA 1
ATOM 1138 C C . ASN A 1 139 ? 4.371 9.492 14.067 1.00 91.50 139 ASN A C 1
ATOM 1140 O O . ASN A 1 139 ? 3.258 9.860 14.444 1.00 91.50 139 ASN A O 1
ATOM 1144 N N . ASN A 1 140 ? 4.855 9.870 12.876 1.00 88.94 140 ASN A N 1
ATOM 1145 C CA . ASN A 1 140 ? 4.082 10.704 11.944 1.00 88.94 140 ASN A CA 1
ATOM 1146 C C . ASN A 1 140 ? 2.827 9.994 11.407 1.00 88.94 140 ASN A C 1
ATOM 1148 O O . ASN A 1 140 ? 1.915 10.660 10.919 1.00 88.94 140 ASN A O 1
ATOM 1152 N N . GLY A 1 141 ? 2.757 8.664 11.511 1.00 89.94 141 GLY A N 1
ATOM 1153 C CA . GLY A 1 141 ? 1.577 7.881 11.162 1.00 89.94 141 GLY A CA 1
ATOM 1154 C C . GLY A 1 141 ? 0.383 8.134 12.087 1.00 89.94 141 GLY A C 1
ATOM 1155 O O . GLY A 1 141 ? -0.743 7.846 11.696 1.00 89.94 141 GLY A O 1
ATOM 1156 N N . ASN A 1 142 ? 0.579 8.708 13.281 1.00 94.44 142 ASN A N 1
ATOM 1157 C CA . ASN A 1 142 ? -0.498 8.890 14.262 1.00 94.44 142 ASN A CA 1
ATOM 1158 C C . ASN A 1 142 ? -1.490 9.991 13.870 1.00 94.44 142 ASN A C 1
ATOM 1160 O O . ASN A 1 142 ? -2.677 9.878 14.168 1.00 94.44 142 ASN A O 1
ATOM 1164 N N . VAL A 1 143 ? -1.028 11.034 13.178 1.00 93.69 143 VAL A N 1
ATOM 1165 C CA . VAL A 1 143 ? -1.797 12.271 12.968 1.00 93.69 143 VAL A CA 1
ATOM 1166 C C . VAL A 1 143 ? -3.069 12.028 12.150 1.00 93.69 143 VAL A C 1
ATOM 1168 O O . VAL A 1 143 ? -4.169 12.305 12.626 1.00 93.69 143 VAL A O 1
ATOM 1171 N N . ASN A 1 144 ? -2.928 11.454 10.956 1.00 91.06 144 ASN A N 1
ATOM 1172 C CA . ASN A 1 144 ? -4.022 11.315 9.989 1.00 91.06 144 ASN A CA 1
ATOM 1173 C C . ASN A 1 144 ? -4.509 9.876 9.885 1.00 91.06 144 ASN A C 1
ATOM 1175 O O . ASN A 1 144 ? -3.760 8.948 10.194 1.00 91.06 144 ASN A O 1
ATOM 1179 N N . ALA A 1 145 ? -5.743 9.687 9.420 1.00 90.94 145 ALA A N 1
ATOM 1180 C CA . ALA A 1 145 ? -6.224 8.368 9.041 1.00 90.94 145 ALA A CA 1
ATOM 1181 C C . ALA A 1 145 ? -5.375 7.783 7.906 1.00 90.94 145 ALA A C 1
ATOM 1183 O O . ALA A 1 145 ? -4.844 8.515 7.068 1.00 90.94 145 ALA A O 1
ATOM 1184 N N . GLN A 1 146 ? -5.202 6.465 7.923 1.00 89.50 146 GLN A N 1
ATOM 1185 C CA . GLN A 1 146 ? -4.403 5.730 6.944 1.00 89.50 146 GLN A CA 1
ATOM 1186 C C . GLN A 1 146 ? -5.114 4.432 6.587 1.00 89.50 146 GLN A C 1
ATOM 1188 O O . GLN A 1 146 ? -5.697 3.793 7.461 1.00 89.50 146 GLN A O 1
ATOM 1193 N N . THR A 1 147 ? -4.990 3.999 5.338 1.00 89.56 147 THR A N 1
ATOM 1194 C CA . THR A 1 147 ? -5.496 2.698 4.896 1.00 89.56 147 THR A CA 1
ATOM 1195 C C . THR A 1 147 ? -4.341 1.777 4.543 1.00 89.56 147 THR A C 1
ATOM 1197 O O . THR A 1 147 ? -3.317 2.222 4.021 1.00 89.56 147 THR A O 1
ATOM 1200 N N . PHE A 1 148 ? -4.527 0.495 4.837 1.00 91.88 148 PHE A N 1
ATOM 1201 C CA . PHE A 1 148 ? -3.667 -0.605 4.435 1.00 91.88 148 PHE A CA 1
ATOM 1202 C C . PHE A 1 148 ? -4.527 -1.676 3.767 1.00 91.88 148 PHE A C 1
ATOM 1204 O O . PHE A 1 148 ? -5.567 -2.052 4.309 1.00 91.88 148 PHE A O 1
ATOM 1211 N N . LEU A 1 149 ? -4.074 -2.187 2.627 1.00 92.62 149 LEU A N 1
ATOM 1212 C CA . LEU A 1 149 ? -4.634 -3.363 1.968 1.00 92.62 149 LEU A CA 1
ATOM 1213 C C . LEU A 1 149 ? -3.552 -4.429 1.902 1.00 92.62 149 LEU A C 1
ATOM 1215 O O . LEU A 1 149 ? -2.526 -4.209 1.262 1.00 92.62 149 LEU A O 1
ATOM 1219 N N . CYS A 1 150 ? -3.804 -5.572 2.530 1.00 94.25 150 CYS A N 1
ATOM 1220 C CA . CYS A 1 150 ? -2.976 -6.758 2.380 1.00 94.25 150 CYS A CA 1
ATOM 1221 C C . CYS A 1 150 ? -3.731 -7.786 1.550 1.00 94.25 150 CYS A C 1
ATOM 1223 O O . CYS A 1 150 ? -4.887 -8.078 1.855 1.00 94.25 150 CYS A O 1
ATOM 1225 N N . VAL A 1 151 ? -3.075 -8.352 0.538 1.00 93.38 151 VAL A N 1
ATOM 1226 C CA . VAL A 1 151 ? -3.593 -9.504 -0.208 1.00 93.38 151 VAL A CA 1
ATOM 1227 C C . VAL A 1 151 ? -2.500 -10.556 -0.339 1.00 93.38 151 VAL A C 1
ATOM 1229 O O . VAL A 1 151 ? -1.377 -10.245 -0.744 1.00 93.38 151 VAL A O 1
ATOM 1232 N N . THR A 1 152 ? -2.840 -11.795 -0.005 1.00 93.31 152 THR A N 1
ATOM 1233 C CA . THR A 1 152 ? -2.003 -12.976 -0.188 1.00 93.31 152 THR A CA 1
ATOM 1234 C C . THR A 1 152 ? -2.192 -13.485 -1.613 1.00 93.31 152 THR A C 1
ATOM 1236 O O . THR A 1 152 ? -3.301 -13.813 -2.032 1.00 93.31 152 THR A O 1
ATOM 1239 N N . PHE A 1 153 ? -1.107 -13.551 -2.374 1.00 90.62 153 PHE A N 1
ATOM 1240 C CA . PHE A 1 153 ? -1.102 -13.945 -3.776 1.00 90.62 153 PHE A CA 1
ATOM 1241 C C . PHE A 1 153 ? -0.255 -15.207 -3.989 1.00 90.62 153 PHE A C 1
ATOM 1243 O O . PHE A 1 153 ? 0.773 -15.385 -3.330 1.00 90.62 153 PHE A O 1
ATOM 1250 N N . PRO A 1 154 ? -0.618 -16.063 -4.959 1.00 89.88 154 PRO A N 1
ATOM 1251 C CA . PRO A 1 154 ? 0.280 -17.099 -5.446 1.00 89.88 154 PRO A CA 1
ATOM 1252 C C . PRO A 1 154 ? 1.566 -16.482 -6.009 1.00 89.88 154 PRO A C 1
ATOM 1254 O O . PRO A 1 154 ? 1.531 -15.432 -6.652 1.00 89.88 154 PRO A O 1
ATOM 1257 N N . TYR A 1 155 ? 2.698 -17.173 -5.855 1.00 84.88 155 TYR A N 1
ATOM 1258 C CA . TYR A 1 155 ? 4.001 -16.705 -6.349 1.00 84.88 155 TYR A CA 1
ATOM 1259 C C . TYR A 1 155 ? 3.983 -16.321 -7.843 1.00 84.88 155 TYR A C 1
ATOM 1261 O O . TYR A 1 155 ? 4.580 -15.322 -8.245 1.00 84.88 155 TYR A O 1
ATOM 1269 N N . ALA A 1 156 ? 3.244 -17.067 -8.673 1.00 86.00 156 ALA A N 1
ATOM 1270 C CA . ALA A 1 156 ? 3.124 -16.800 -10.109 1.00 86.00 156 ALA A CA 1
ATOM 1271 C C . ALA A 1 156 ? 2.578 -15.391 -10.427 1.00 86.00 156 ALA A C 1
ATOM 1273 O O . ALA A 1 156 ? 2.976 -14.786 -11.424 1.00 86.00 156 ALA A O 1
ATOM 1274 N N . THR A 1 157 ? 1.737 -14.830 -9.552 1.00 89.56 157 THR A N 1
ATOM 1275 C CA . THR A 1 157 ? 1.143 -13.493 -9.700 1.00 89.56 157 THR A CA 1
ATOM 1276 C C . THR A 1 157 ? 2.185 -12.372 -9.558 1.00 89.56 157 THR A C 1
ATOM 1278 O O . THR A 1 157 ? 1.980 -11.255 -10.037 1.00 89.56 157 THR A O 1
ATOM 1281 N N . PHE A 1 158 ? 3.351 -12.639 -8.957 1.00 87.44 158 PHE A N 1
ATOM 1282 C CA . PHE A 1 158 ? 4.352 -11.600 -8.689 1.00 87.44 158 PHE A CA 1
ATOM 1283 C C . PHE A 1 158 ? 5.090 -11.084 -9.911 1.00 87.44 158 PHE A C 1
ATOM 1285 O O . PHE A 1 158 ? 5.626 -9.973 -9.871 1.00 87.44 158 PHE A O 1
ATOM 1292 N N . ARG A 1 159 ? 5.056 -11.829 -11.016 1.00 91.44 159 ARG A N 1
ATOM 1293 C CA . ARG A 1 159 ? 5.482 -11.298 -12.308 1.00 91.44 159 ARG A CA 1
ATOM 1294 C C . ARG A 1 159 ? 4.614 -10.102 -12.704 1.00 91.44 159 ARG A C 1
ATOM 1296 O O . ARG A 1 159 ? 5.132 -9.022 -12.983 1.00 91.44 159 ARG A O 1
ATOM 1303 N N . ASP A 1 160 ? 3.295 -10.268 -12.644 1.00 92.88 160 ASP A N 1
ATOM 1304 C CA . ASP A 1 160 ? 2.334 -9.218 -12.984 1.00 92.88 160 ASP A CA 1
ATOM 1305 C C . ASP A 1 160 ? 2.359 -8.047 -12.007 1.00 92.88 160 ASP A C 1
ATOM 1307 O O . ASP A 1 160 ? 2.211 -6.898 -12.435 1.00 92.88 160 ASP A O 1
ATOM 1311 N N . ILE A 1 161 ? 2.592 -8.317 -10.720 1.00 91.44 161 ILE A N 1
ATOM 1312 C CA . ILE A 1 161 ? 2.795 -7.273 -9.710 1.00 91.44 161 ILE A CA 1
ATOM 1313 C C . ILE A 1 161 ? 4.073 -6.485 -10.017 1.00 91.44 161 ILE A C 1
ATOM 1315 O O . ILE A 1 161 ? 4.032 -5.259 -10.023 1.00 91.44 161 ILE A O 1
ATOM 1319 N N . GLY A 1 162 ? 5.185 -7.142 -10.361 1.00 92.06 162 GLY A N 1
ATOM 1320 C CA . GLY A 1 162 ? 6.413 -6.456 -10.780 1.00 92.06 162 GLY A CA 1
ATOM 1321 C C . GLY A 1 162 ? 6.184 -5.519 -11.971 1.00 92.06 162 GLY A C 1
ATOM 1322 O O . GLY A 1 162 ? 6.637 -4.372 -11.962 1.00 92.06 162 GLY A O 1
ATOM 1323 N N . VAL A 1 163 ? 5.391 -5.952 -12.958 1.00 93.88 163 VAL A N 1
ATOM 1324 C CA . VAL A 1 163 ? 4.975 -5.080 -14.066 1.00 93.88 163 VAL A CA 1
ATOM 1325 C C . VAL A 1 163 ? 4.084 -3.932 -13.572 1.00 93.88 163 VAL A C 1
ATOM 1327 O O . VAL A 1 163 ? 4.309 -2.799 -13.990 1.00 93.88 163 VAL A O 1
ATOM 1330 N N . GLN A 1 164 ? 3.128 -4.154 -12.660 1.00 91.88 164 GLN A N 1
ATOM 1331 C CA . GLN A 1 164 ? 2.349 -3.048 -12.074 1.00 91.88 164 GLN A CA 1
ATOM 1332 C C . GLN A 1 164 ? 3.242 -2.011 -11.392 1.00 91.88 164 GLN A C 1
ATOM 1334 O O . GLN A 1 164 ? 3.108 -0.819 -11.666 1.00 91.88 164 GLN A O 1
ATOM 1339 N N . LEU A 1 165 ? 4.198 -2.450 -10.571 1.00 91.56 165 LEU A N 1
ATOM 1340 C CA . LEU A 1 165 ? 5.133 -1.567 -9.871 1.00 91.56 165 LEU A CA 1
ATOM 1341 C C . LEU A 1 165 ? 6.018 -0.772 -10.847 1.00 91.56 165 LEU A C 1
ATOM 1343 O O . LEU A 1 165 ? 6.341 0.389 -10.582 1.00 91.56 165 LEU A O 1
ATOM 1347 N N . LYS A 1 166 ? 6.348 -1.346 -12.014 1.00 93.38 166 LYS A N 1
ATOM 1348 C CA . LYS A 1 166 ? 7.030 -0.636 -13.108 1.00 93.38 166 LYS A CA 1
ATOM 1349 C C . LYS A 1 166 ? 6.178 0.515 -13.644 1.00 93.38 166 LYS A C 1
ATOM 1351 O O . LYS A 1 166 ? 6.705 1.612 -13.807 1.00 93.38 166 LYS A O 1
ATOM 1356 N N . TYR A 1 167 ? 4.888 0.295 -13.913 1.00 92.44 167 TYR A N 1
ATOM 1357 C CA . TYR A 1 167 ? 3.984 1.356 -14.390 1.00 92.44 167 TYR A CA 1
ATOM 1358 C C . TYR A 1 167 ? 3.767 2.442 -13.338 1.00 92.44 167 TYR A C 1
ATOM 1360 O O . TYR A 1 167 ? 3.795 3.624 -13.671 1.00 92.44 167 TYR A O 1
ATOM 1368 N N . ILE A 1 168 ? 3.635 2.042 -12.073 1.00 87.81 168 ILE A N 1
ATOM 1369 C CA . ILE A 1 168 ? 3.590 2.951 -10.924 1.00 87.81 168 ILE A CA 1
ATOM 1370 C C . ILE A 1 168 ? 4.880 3.782 -10.826 1.00 87.81 168 ILE A C 1
ATOM 1372 O O . ILE A 1 168 ? 4.830 4.938 -10.415 1.00 87.81 168 ILE A O 1
ATOM 1376 N N . HIS A 1 169 ? 6.017 3.221 -11.251 1.00 91.00 169 HIS A N 1
ATOM 1377 C CA . HIS A 1 169 ? 7.355 3.792 -11.110 1.00 91.00 169 HIS A CA 1
ATOM 1378 C C . HIS A 1 169 ? 7.702 4.049 -9.638 1.00 91.00 169 HIS A C 1
ATOM 1380 O O . HIS A 1 169 ? 7.967 5.179 -9.224 1.00 91.00 169 HIS A O 1
ATOM 1386 N N . ILE A 1 170 ? 7.643 2.980 -8.839 1.00 88.00 170 ILE A N 1
ATOM 1387 C CA . ILE A 1 170 ? 7.878 3.018 -7.392 1.00 88.00 170 ILE A CA 1
ATOM 1388 C C . ILE A 1 170 ? 9.282 3.517 -7.021 1.00 88.00 170 ILE A C 1
ATOM 1390 O O . ILE A 1 170 ? 10.255 3.292 -7.741 1.00 88.00 170 ILE A O 1
ATOM 1394 N N . TYR A 1 171 ? 9.405 4.116 -5.835 1.00 88.94 171 TYR A N 1
ATOM 1395 C CA . TYR A 1 171 ? 10.699 4.331 -5.189 1.00 88.94 171 TYR A CA 1
ATOM 1396 C C . TYR A 1 171 ? 10.977 3.211 -4.178 1.00 88.94 171 TYR A C 1
ATOM 1398 O O . TYR A 1 171 ? 10.532 3.272 -3.034 1.00 88.94 171 TYR A O 1
ATOM 1406 N N . SER A 1 172 ? 11.699 2.176 -4.612 1.00 91.06 172 SER A N 1
ATOM 1407 C CA . SER A 1 172 ? 12.194 1.089 -3.750 1.00 91.06 172 SER A CA 1
ATOM 1408 C C . SER A 1 172 ? 13.255 1.621 -2.787 1.00 91.06 172 SER A C 1
ATOM 1410 O O . SER A 1 172 ? 14.284 2.080 -3.266 1.00 91.06 172 SER A O 1
ATOM 1412 N N . PHE A 1 173 ? 13.063 1.613 -1.467 1.00 90.12 173 PHE A N 1
ATOM 1413 C CA . PHE A 1 173 ? 14.047 2.176 -0.521 1.00 90.12 173 PHE A CA 1
ATOM 1414 C C . PHE A 1 173 ? 14.899 1.129 0.204 1.00 90.12 173 PHE A C 1
ATOM 1416 O O . PHE A 1 173 ? 16.001 1.465 0.629 1.00 90.12 173 PHE A O 1
ATOM 1423 N N . ASP A 1 174 ? 14.425 -0.109 0.319 1.00 91.25 174 ASP A N 1
ATOM 1424 C CA . ASP A 1 174 ? 15.184 -1.243 0.853 1.00 91.25 174 ASP A CA 1
ATOM 1425 C C . ASP A 1 174 ? 14.659 -2.534 0.216 1.00 91.25 174 ASP A C 1
ATOM 1427 O O . ASP A 1 174 ? 13.458 -2.668 -0.035 1.00 91.25 174 ASP A O 1
ATOM 1431 N N . PHE A 1 175 ? 15.556 -3.468 -0.071 1.00 91.38 175 PHE A N 1
ATOM 1432 C CA . PHE A 1 175 ? 15.208 -4.754 -0.659 1.00 91.38 175 PHE A CA 1
ATOM 1433 C C . PHE A 1 175 ? 16.310 -5.781 -0.405 1.00 91.38 175 PHE A C 1
ATOM 1435 O O . PHE A 1 175 ? 17.493 -5.448 -0.345 1.00 91.38 175 PHE A O 1
ATOM 1442 N N . ASP A 1 176 ? 15.903 -7.039 -0.336 1.00 89.25 176 ASP A N 1
ATOM 1443 C CA . ASP A 1 176 ? 16.774 -8.203 -0.447 1.00 89.25 176 ASP A CA 1
ATOM 1444 C C . ASP A 1 176 ? 16.030 -9.178 -1.351 1.00 89.25 176 ASP A C 1
ATOM 1446 O O . ASP A 1 176 ? 14.928 -9.597 -1.022 1.00 89.25 176 ASP A O 1
ATOM 1450 N N . LEU A 1 177 ? 16.527 -9.434 -2.557 1.00 86.75 177 LEU A N 1
ATOM 1451 C CA . LEU A 1 177 ? 15.822 -10.262 -3.535 1.00 86.75 177 LEU A CA 1
ATOM 1452 C C . LEU A 1 177 ? 16.776 -11.343 -4.038 1.00 86.75 177 LEU A C 1
ATOM 1454 O O . LEU A 1 177 ? 17.665 -11.034 -4.836 1.00 86.75 177 LEU A O 1
ATOM 1458 N N . PRO A 1 178 ? 16.590 -12.607 -3.618 1.00 84.56 178 PRO A N 1
ATOM 1459 C CA . PRO A 1 178 ? 17.301 -13.732 -4.205 1.00 84.56 178 PRO A CA 1
ATOM 1460 C C . PRO A 1 178 ? 17.164 -13.753 -5.734 1.00 84.56 178 PRO A C 1
ATOM 1462 O O . PRO A 1 178 ? 16.107 -13.436 -6.281 1.00 84.56 178 PRO A O 1
ATOM 1465 N N . THR A 1 179 ? 18.209 -14.191 -6.438 1.00 81.69 179 THR A N 1
ATOM 1466 C CA . THR A 1 179 ? 18.262 -14.211 -7.917 1.00 81.69 179 THR A CA 1
ATOM 1467 C C . THR A 1 179 ? 17.153 -15.039 -8.567 1.00 81.69 179 THR A C 1
ATOM 1469 O O . THR A 1 179 ? 16.813 -14.803 -9.723 1.00 81.69 179 THR A O 1
ATOM 1472 N N . ALA A 1 180 ? 16.555 -15.970 -7.820 1.00 82.12 180 ALA A N 1
ATOM 1473 C CA . ALA A 1 180 ? 15.405 -16.760 -8.244 1.00 82.12 180 ALA A CA 1
ATOM 1474 C C . ALA A 1 180 ? 14.098 -15.948 -8.377 1.00 82.12 180 ALA A C 1
ATOM 1476 O O . ALA A 1 180 ? 13.112 -16.475 -8.882 1.00 82.12 180 ALA A O 1
ATOM 1477 N N . PHE A 1 181 ? 14.042 -14.694 -7.912 1.00 80.69 181 PHE A N 1
ATOM 1478 C CA . PHE A 1 181 ? 12.836 -13.864 -8.003 1.00 80.69 181 PHE A CA 1
ATOM 1479 C C . PHE A 1 181 ? 12.590 -13.371 -9.434 1.00 80.69 181 PHE A C 1
ATOM 1481 O O . PHE A 1 181 ? 13.557 -13.161 -10.170 1.00 80.69 181 PHE A O 1
ATOM 1488 N N . PRO A 1 182 ? 11.323 -13.103 -9.821 1.00 88.25 182 PRO A N 1
ATOM 1489 C CA . PRO A 1 182 ? 10.993 -12.565 -11.137 1.00 88.25 182 PRO A CA 1
ATOM 1490 C C . PRO A 1 182 ? 11.843 -11.342 -11.483 1.00 88.25 182 PRO A C 1
ATOM 1492 O O . PRO A 1 182 ? 11.987 -10.422 -10.669 1.00 88.25 182 PRO A O 1
ATOM 1495 N N . MET A 1 183 ? 12.379 -11.317 -12.704 1.00 89.94 183 MET A N 1
ATOM 1496 C CA . MET A 1 183 ? 13.245 -10.235 -13.175 1.00 89.94 183 MET A CA 1
ATOM 1497 C C . MET A 1 183 ? 12.543 -8.879 -13.067 1.00 89.94 183 MET A C 1
ATOM 1499 O O . MET A 1 183 ? 13.179 -7.890 -12.726 1.00 89.94 183 MET A O 1
ATOM 1503 N N . GLU A 1 184 ? 11.226 -8.829 -13.278 1.00 90.75 184 GLU A N 1
ATOM 1504 C CA . GLU A 1 184 ? 10.413 -7.621 -13.157 1.00 90.75 184 GLU A CA 1
ATOM 1505 C C . GLU A 1 184 ? 10.495 -6.998 -11.756 1.00 90.75 184 GLU A C 1
ATOM 1507 O O . GLU A 1 184 ? 10.564 -5.773 -11.645 1.00 90.75 184 GLU A O 1
ATOM 1512 N N . LEU A 1 185 ? 10.559 -7.815 -10.697 1.00 89.19 185 LEU A N 1
ATOM 1513 C CA . LEU A 1 185 ? 10.745 -7.336 -9.324 1.00 89.19 185 LEU A CA 1
ATOM 1514 C C . LEU A 1 185 ? 12.172 -6.842 -9.078 1.00 89.19 185 LEU A C 1
ATOM 1516 O O . LEU A 1 185 ? 12.352 -5.779 -8.487 1.00 89.19 185 LEU A O 1
ATOM 1520 N N . GLN A 1 186 ? 13.180 -7.566 -9.574 1.00 90.19 186 GLN A N 1
ATOM 1521 C CA . GLN A 1 186 ? 14.582 -7.136 -9.482 1.00 90.19 186 GLN A CA 1
ATOM 1522 C C . GLN A 1 186 ? 14.787 -5.774 -10.172 1.00 90.19 186 GLN A C 1
ATOM 1524 O O . GLN A 1 186 ? 15.431 -4.873 -9.637 1.00 90.19 186 GLN A O 1
ATOM 1529 N N . CYS A 1 187 ? 14.154 -5.602 -11.333 1.00 91.62 187 CYS A N 1
ATOM 1530 C CA . CYS A 1 187 ? 14.158 -4.393 -12.150 1.00 91.62 187 CYS A CA 1
ATOM 1531 C C . CYS A 1 187 ? 13.644 -3.168 -11.366 1.00 91.62 187 CYS A C 1
ATOM 1533 O O . CYS A 1 187 ? 14.302 -2.128 -11.289 1.00 91.62 187 CYS A O 1
ATOM 1535 N N . VAL A 1 188 ? 12.457 -3.278 -10.754 1.00 91.44 188 VAL A N 1
ATOM 1536 C CA . VAL A 1 188 ? 11.856 -2.161 -10.001 1.00 91.44 188 VAL A CA 1
ATOM 1537 C C . VAL A 1 188 ? 12.565 -1.909 -8.670 1.00 91.44 188 VAL A C 1
ATOM 1539 O O . VAL A 1 188 ? 12.657 -0.757 -8.245 1.00 91.44 188 VAL A O 1
ATOM 1542 N N . ALA A 1 189 ? 13.135 -2.947 -8.048 1.00 90.88 189 ALA A N 1
ATOM 1543 C CA . ALA A 1 189 ? 13.923 -2.816 -6.825 1.00 90.88 189 ALA A CA 1
ATOM 1544 C C . ALA A 1 189 ? 15.152 -1.916 -7.025 1.00 90.88 189 ALA A C 1
ATOM 1546 O O . ALA A 1 189 ? 15.445 -1.070 -6.181 1.00 90.88 189 ALA A O 1
ATOM 1547 N N . GLN A 1 190 ? 15.801 -2.028 -8.188 1.00 90.12 190 GLN A N 1
ATOM 1548 C CA . GLN A 1 190 ? 16.943 -1.202 -8.593 1.00 90.12 190 GLN A CA 1
ATOM 1549 C C . GLN A 1 190 ? 16.560 0.203 -9.085 1.00 90.12 190 GLN A C 1
ATOM 1551 O O . GLN A 1 190 ? 17.441 0.990 -9.428 1.00 90.12 190 GLN A O 1
ATOM 1556 N N . ARG A 1 191 ? 15.262 0.547 -9.125 1.00 88.62 191 ARG A N 1
ATOM 1557 C CA . ARG A 1 191 ? 14.738 1.849 -9.592 1.00 88.62 191 ARG A CA 1
ATOM 1558 C C . ARG A 1 191 ? 15.080 2.187 -11.053 1.00 88.62 191 ARG A C 1
ATOM 1560 O O . ARG A 1 191 ? 14.943 3.336 -11.467 1.00 88.62 191 ARG A O 1
ATOM 1567 N N . SER A 1 192 ? 15.519 1.214 -11.847 1.00 80.75 192 SER A N 1
ATOM 1568 C CA . SER A 1 192 ? 15.958 1.415 -13.236 1.00 80.75 192 SER A CA 1
ATOM 1569 C C . SER A 1 192 ? 14.827 1.229 -14.256 1.00 80.75 192 SER A C 1
ATOM 1571 O O . SER A 1 192 ? 14.995 1.528 -15.443 1.00 80.75 192 SER A O 1
ATOM 1573 N N . CYS A 1 193 ? 13.655 0.770 -13.805 1.00 86.44 193 CYS A N 1
ATOM 1574 C CA . CYS A 1 193 ? 12.616 0.240 -14.678 1.00 86.44 193 CYS A CA 1
ATOM 1575 C C . CYS A 1 193 ? 11.323 1.049 -14.644 1.00 86.44 193 CYS A C 1
ATOM 1577 O O . CYS A 1 193 ? 10.666 1.185 -13.617 1.00 86.44 193 CYS A O 1
ATOM 1579 N N . TYR A 1 194 ? 10.939 1.535 -15.822 1.00 90.38 194 TYR A N 1
ATOM 1580 C CA . TYR A 1 194 ? 9.706 2.272 -16.091 1.00 90.38 194 TYR A CA 1
ATOM 1581 C C . TYR A 1 194 ? 9.267 2.041 -17.548 1.00 90.38 194 TYR A C 1
ATOM 1583 O O . TYR A 1 194 ? 10.082 1.583 -18.362 1.00 90.38 194 TYR A O 1
ATOM 1591 N N . PRO A 1 195 ? 7.995 2.291 -17.911 1.00 91.94 195 PRO A N 1
ATOM 1592 C CA . PRO A 1 195 ? 7.534 2.200 -19.294 1.00 91.94 195 PRO A CA 1
ATOM 1593 C C . PRO A 1 195 ? 8.319 3.164 -20.191 1.00 91.94 195 PRO A C 1
ATOM 1595 O O . PRO A 1 195 ? 8.471 4.342 -19.870 1.00 91.94 195 PRO A O 1
ATOM 1598 N N . LYS A 1 196 ? 8.860 2.653 -21.302 1.00 91.50 196 LYS A N 1
ATOM 1599 C CA . LYS A 1 196 ? 9.643 3.439 -22.275 1.00 91.50 196 LYS A CA 1
ATOM 1600 C C . LYS A 1 196 ? 8.812 3.862 -23.482 1.00 91.50 196 LYS A C 1
ATOM 1602 O O . LYS A 1 196 ? 9.096 4.895 -24.079 1.00 91.50 196 LYS A O 1
ATOM 1607 N N . THR A 1 197 ? 7.790 3.078 -23.791 1.00 92.50 197 THR A N 1
ATOM 1608 C CA . THR A 1 197 ? 6.845 3.266 -24.886 1.00 92.50 197 THR A CA 1
ATOM 1609 C C . THR A 1 197 ? 5.428 3.134 -24.350 1.00 92.50 197 THR A C 1
ATOM 1611 O O . THR A 1 197 ? 5.225 2.651 -23.232 1.00 92.50 197 THR A O 1
ATOM 1614 N N . GLU A 1 198 ? 4.465 3.539 -25.167 1.00 91.44 198 GLU A N 1
ATOM 1615 C CA . GLU A 1 198 ? 3.051 3.295 -24.909 1.00 91.44 198 GLU A CA 1
ATOM 1616 C C . GLU A 1 198 ? 2.725 1.793 -24.822 1.00 91.44 198 GLU A C 1
ATOM 1618 O O . GLU A 1 198 ? 3.448 0.976 -25.408 1.00 91.44 198 GLU A O 1
ATOM 1623 N N . PRO A 1 199 ? 1.653 1.418 -24.095 1.00 93.38 199 PRO A N 1
ATOM 1624 C CA . PRO A 1 199 ? 0.735 2.295 -23.353 1.00 93.38 199 PRO A CA 1
ATOM 1625 C C . PRO A 1 199 ? 1.349 2.870 -22.061 1.00 93.38 199 PRO A C 1
ATOM 1627 O O . PRO A 1 199 ? 2.231 2.272 -21.453 1.00 93.38 199 PRO A O 1
ATOM 1630 N N . TRP A 1 200 ? 0.880 4.044 -21.619 1.00 93.81 200 TRP A N 1
ATOM 1631 C CA . TRP A 1 200 ? 1.333 4.690 -20.370 1.00 93.81 200 TRP A CA 1
ATOM 1632 C C . TRP A 1 200 ? 0.536 4.265 -19.127 1.00 93.81 200 TRP A C 1
ATOM 1634 O O . TRP A 1 200 ? 0.748 4.794 -18.035 1.00 93.81 200 TRP A O 1
ATOM 1644 N N . SER A 1 201 ? -0.375 3.311 -19.277 1.00 92.50 201 SER A N 1
ATOM 1645 C CA . SER A 1 201 ? -1.203 2.751 -18.215 1.00 92.50 201 SER A CA 1
ATOM 1646 C C . SER A 1 201 ? -1.320 1.241 -18.362 1.00 92.50 201 SER A C 1
ATOM 1648 O O . SER A 1 201 ? -1.084 0.676 -19.431 1.00 92.50 201 SER A O 1
ATOM 1650 N N . ARG A 1 202 ? -1.678 0.579 -17.262 1.00 91.75 202 ARG A N 1
ATOM 1651 C CA . ARG A 1 202 ? -1.921 -0.856 -17.233 1.00 91.75 202 ARG A CA 1
ATOM 1652 C C . ARG A 1 202 ? -3.067 -1.199 -16.294 1.00 91.75 202 ARG A C 1
ATOM 1654 O O . ARG A 1 202 ? -3.140 -0.720 -15.163 1.00 91.75 202 ARG A O 1
ATOM 1661 N N . LYS A 1 203 ? -3.929 -2.087 -16.777 1.00 90.25 203 LYS A N 1
ATOM 1662 C CA . LYS A 1 203 ? -4.990 -2.751 -16.026 1.00 90.25 203 LYS A CA 1
ATOM 1663 C C . LYS A 1 203 ? -4.697 -4.244 -16.028 1.00 90.25 203 LYS A C 1
ATOM 1665 O O . LYS A 1 203 ? -4.453 -4.811 -17.090 1.00 90.25 203 LYS A O 1
ATOM 1670 N N . VAL A 1 204 ? -4.722 -4.872 -14.861 1.00 90.75 204 VAL A N 1
ATOM 1671 C CA . VAL A 1 204 ? -4.515 -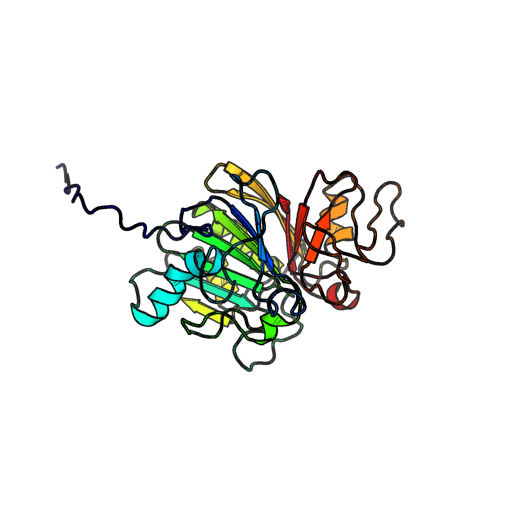6.318 -14.726 1.00 90.75 204 VAL A CA 1
ATOM 1672 C C . VAL A 1 204 ? -5.442 -6.885 -13.660 1.00 90.75 204 VAL A C 1
ATOM 1674 O O . VAL A 1 204 ? -5.712 -6.225 -12.659 1.00 90.75 204 VAL A O 1
ATOM 1677 N N . MET A 1 205 ? -5.933 -8.099 -13.883 1.00 91.12 205 MET A N 1
ATOM 1678 C CA . MET A 1 205 ? -6.666 -8.864 -12.881 1.00 91.12 205 MET A CA 1
ATOM 1679 C C . MET A 1 205 ? -5.680 -9.747 -12.119 1.00 91.12 205 MET A C 1
ATOM 1681 O O . MET A 1 205 ? -4.940 -10.516 -12.725 1.00 91.12 205 MET A O 1
ATOM 1685 N N . LEU A 1 206 ? -5.642 -9.602 -10.800 1.00 90.38 206 LEU A N 1
ATOM 1686 C CA . LEU A 1 206 ? -4.805 -10.363 -9.883 1.00 90.38 206 LEU A CA 1
ATOM 1687 C C . LEU A 1 206 ? -5.721 -11.247 -9.043 1.00 90.38 206 LEU A C 1
ATOM 1689 O O . LEU A 1 206 ? -6.655 -10.751 -8.423 1.00 90.38 206 LEU A O 1
ATOM 1693 N N . THR A 1 207 ? -5.455 -12.547 -9.015 1.00 92.06 207 THR A N 1
ATOM 1694 C CA . THR A 1 207 ? -6.256 -13.501 -8.235 1.00 92.06 207 THR A CA 1
ATOM 1695 C C . THR A 1 207 ? -5.502 -13.862 -6.965 1.00 92.06 207 THR A C 1
ATOM 1697 O O . THR A 1 207 ? -4.342 -14.274 -7.044 1.00 92.06 207 THR A O 1
ATOM 1700 N N . SER A 1 208 ? -6.133 -13.667 -5.807 1.00 93.00 208 SER A N 1
ATOM 1701 C CA . SER A 1 208 ? -5.576 -14.030 -4.503 1.00 93.00 208 SER A CA 1
ATOM 1702 C C . SER A 1 208 ? -5.434 -15.543 -4.342 1.00 93.00 208 SER A C 1
ATOM 1704 O O . SER A 1 208 ? -5.916 -16.330 -5.160 1.00 93.00 208 SER A O 1
ATOM 1706 N N . ASN A 1 209 ? -4.770 -15.970 -3.272 1.00 91.12 209 ASN A N 1
ATOM 1707 C CA . ASN A 1 209 ? -4.519 -17.383 -3.021 1.00 91.12 209 ASN A CA 1
ATOM 1708 C C . ASN A 1 209 ? -5.814 -18.189 -2.799 1.00 91.12 209 ASN A C 1
ATOM 1710 O O . ASN A 1 209 ? -5.877 -19.354 -3.181 1.00 91.12 209 ASN A O 1
ATOM 1714 N N . ALA A 1 210 ? -6.855 -17.573 -2.234 1.00 92.31 210 ALA A N 1
ATOM 1715 C CA . ALA A 1 210 ? -8.179 -18.177 -2.070 1.00 92.31 210 ALA A CA 1
ATOM 1716 C C . ALA A 1 210 ? -9.122 -17.954 -3.271 1.00 92.31 210 ALA A C 1
ATOM 1718 O O . ALA A 1 210 ? -10.304 -18.285 -3.183 1.00 92.31 210 ALA A O 1
ATOM 1719 N N . GLY A 1 211 ? -8.631 -17.404 -4.387 1.00 91.69 211 GLY A N 1
ATOM 1720 C CA . GLY A 1 211 ? -9.406 -17.264 -5.623 1.00 91.69 211 GLY A CA 1
ATOM 1721 C C . GLY A 1 211 ? -10.227 -15.978 -5.743 1.00 91.69 211 GLY A C 1
ATOM 1722 O O . GLY A 1 211 ? -11.045 -15.873 -6.654 1.00 91.69 211 GLY A O 1
ATOM 1723 N N . ARG A 1 212 ? -10.036 -14.987 -4.861 1.00 90.62 212 ARG A N 1
ATOM 1724 C CA . ARG A 1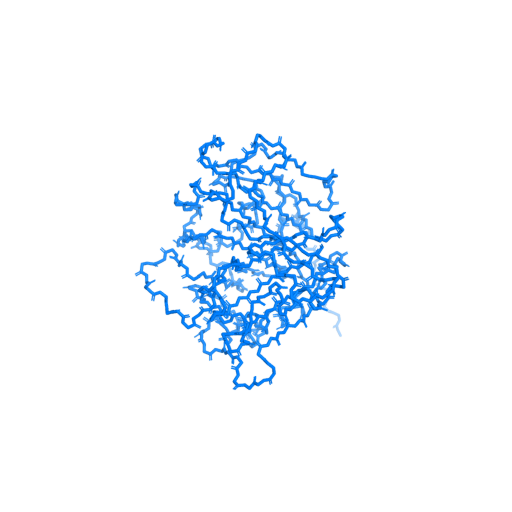 212 ? -10.704 -13.685 -4.991 1.00 90.62 212 ARG A CA 1
ATOM 1725 C C . ARG A 1 212 ? -10.008 -12.840 -6.053 1.00 90.62 212 ARG A C 1
ATOM 1727 O O . ARG A 1 212 ? -8.789 -12.677 -6.036 1.00 90.62 212 ARG A O 1
ATOM 1734 N N . GLU A 1 213 ? -10.788 -12.258 -6.953 1.00 90.06 213 GLU A N 1
ATOM 1735 C CA . GLU A 1 213 ? -10.273 -11.383 -8.003 1.00 90.06 213 GLU A CA 1
ATOM 1736 C C . GLU A 1 213 ? -10.125 -9.935 -7.516 1.00 90.06 213 GLU A C 1
ATOM 1738 O O . GLU A 1 213 ? -11.034 -9.357 -6.921 1.00 90.06 213 GLU A O 1
ATOM 1743 N N . PHE A 1 214 ? -8.977 -9.335 -7.826 1.00 88.38 214 PHE A N 1
ATOM 1744 C CA . PHE A 1 214 ? -8.665 -7.927 -7.611 1.00 88.38 214 PHE A CA 1
ATOM 1745 C C . PHE A 1 214 ? -8.228 -7.297 -8.932 1.00 88.38 214 PHE A C 1
ATOM 1747 O O . PHE A 1 214 ? -7.317 -7.783 -9.597 1.00 88.38 214 PHE A O 1
ATOM 1754 N N . ILE A 1 215 ? -8.820 -6.173 -9.320 1.00 87.12 215 ILE A N 1
ATOM 1755 C CA . ILE A 1 215 ? -8.385 -5.422 -10.499 1.00 87.12 215 ILE A CA 1
ATOM 1756 C C . ILE A 1 215 ? -7.377 -4.366 -10.053 1.00 87.12 215 ILE A C 1
ATOM 1758 O O . ILE A 1 215 ? -7.716 -3.450 -9.311 1.00 87.12 215 ILE A O 1
ATOM 1762 N N . SER A 1 216 ? -6.138 -4.466 -10.524 1.00 87.75 216 SER A N 1
ATOM 1763 C CA . SER A 1 216 ? -5.100 -3.467 -10.285 1.00 87.75 216 SER A CA 1
ATOM 1764 C C . SER A 1 216 ? -4.993 -2.510 -11.467 1.00 87.75 216 SER A C 1
ATOM 1766 O O . SER A 1 216 ? -4.766 -2.923 -12.608 1.00 87.75 216 SER A O 1
ATOM 1768 N N . PHE A 1 217 ? -5.118 -1.218 -11.177 1.00 88.12 217 PHE A N 1
ATOM 1769 C CA . PHE A 1 217 ? -4.883 -0.125 -12.112 1.00 88.12 217 PHE A CA 1
ATOM 1770 C C . PHE A 1 217 ? -3.551 0.545 -11.795 1.00 88.12 217 PHE A C 1
ATOM 1772 O O . PHE A 1 217 ? -3.255 0.819 -10.634 1.00 88.12 217 PHE A O 1
ATOM 1779 N N . ALA A 1 218 ? -2.758 0.837 -12.819 1.00 88.50 218 ALA A N 1
ATOM 1780 C CA . ALA A 1 218 ? -1.516 1.584 -12.696 1.00 88.50 218 ALA A CA 1
ATOM 1781 C C . ALA A 1 218 ? -1.388 2.580 -13.844 1.00 88.50 218 ALA A C 1
ATOM 1783 O O . ALA A 1 218 ? -1.700 2.265 -14.995 1.00 88.50 218 ALA A O 1
ATOM 1784 N N . LYS A 1 219 ? -0.873 3.769 -13.540 1.00 88.69 219 LYS A N 1
ATOM 1785 C CA . LYS A 1 219 ? -0.493 4.760 -14.544 1.00 88.69 219 LYS A CA 1
ATOM 1786 C C . LYS A 1 219 ? 0.946 5.209 -14.340 1.00 88.69 219 LYS A C 1
ATOM 1788 O O . LYS A 1 219 ? 1.402 5.368 -13.207 1.00 88.69 219 LYS A O 1
ATOM 1793 N N . TYR A 1 220 ? 1.617 5.483 -15.450 1.00 91.25 220 TYR A N 1
ATOM 1794 C CA . TYR A 1 220 ? 2.900 6.167 -15.482 1.00 91.25 220 TYR A CA 1
ATOM 1795 C C . TYR A 1 220 ? 2.701 7.679 -15.636 1.00 91.25 220 TYR A C 1
ATOM 1797 O O . TYR A 1 220 ? 1.660 8.139 -16.103 1.00 91.25 220 TYR A O 1
ATOM 1805 N N . THR A 1 221 ? 3.718 8.474 -15.291 1.00 83.81 221 THR A N 1
ATOM 1806 C CA . THR A 1 221 ? 3.685 9.952 -15.360 1.00 83.81 221 THR A CA 1
ATOM 1807 C C . THR A 1 221 ? 3.233 10.501 -16.719 1.00 83.81 221 THR A C 1
ATOM 1809 O O . THR A 1 221 ? 2.663 11.587 -16.774 1.00 83.81 221 THR A O 1
ATOM 1812 N N . ARG A 1 222 ? 3.471 9.763 -17.811 1.00 88.56 222 ARG A N 1
ATOM 1813 C CA . ARG A 1 222 ? 3.116 10.164 -19.183 1.00 88.56 222 ARG A CA 1
ATOM 1814 C C . ARG A 1 222 ? 1.672 9.849 -19.592 1.00 88.56 222 ARG A C 1
ATOM 1816 O O . ARG A 1 222 ? 1.305 10.160 -20.713 1.00 88.56 222 ARG A O 1
ATOM 1823 N N . PHE A 1 223 ? 0.854 9.270 -18.709 1.00 87.38 223 PHE A N 1
ATOM 1824 C CA . PHE A 1 223 ? -0.533 8.905 -19.025 1.00 87.38 223 PHE A CA 1
ATOM 1825 C C . PHE A 1 223 ? -1.423 10.099 -19.402 1.00 87.38 223 PHE A C 1
ATOM 1827 O O . PHE A 1 223 ? -2.340 9.945 -20.195 1.00 87.38 223 PHE A O 1
ATOM 1834 N N . GLY A 1 224 ? -1.139 11.292 -18.878 1.00 79.88 224 GLY A N 1
ATOM 1835 C CA . GLY A 1 224 ? -1.823 12.519 -19.299 1.00 79.88 224 GLY A CA 1
ATOM 1836 C C . GLY A 1 224 ? -3.147 12.814 -18.588 1.00 79.88 224 GLY A C 1
ATOM 1837 O O . GLY A 1 224 ? -3.572 13.964 -18.630 1.00 79.88 224 GLY A O 1
ATOM 1838 N N . ASP A 1 225 ? -3.734 11.855 -17.859 1.00 78.31 225 ASP A N 1
ATOM 1839 C CA . ASP A 1 225 ? -4.936 12.079 -17.036 1.00 78.31 225 ASP A CA 1
ATOM 1840 C C . ASP A 1 225 ? -4.810 11.546 -15.587 1.00 78.31 225 ASP A C 1
ATOM 1842 O O . ASP A 1 225 ? -3.779 10.990 -15.178 1.00 78.31 225 ASP A O 1
ATOM 1846 N N . ASP A 1 226 ? -5.823 11.784 -14.750 1.00 76.62 226 ASP A N 1
ATOM 1847 C CA . ASP A 1 226 ? -5.928 11.249 -13.396 1.00 76.62 226 ASP A CA 1
ATOM 1848 C C . ASP A 1 226 ? -6.334 9.759 -13.375 1.00 76.62 226 ASP A C 1
ATOM 1850 O O . ASP A 1 226 ? -6.911 9.233 -14.321 1.00 76.62 226 ASP A O 1
ATOM 1854 N N . LEU A 1 227 ? -5.934 9.037 -12.319 1.00 77.88 227 LEU A N 1
ATOM 1855 C CA . LEU A 1 227 ? -6.143 7.584 -12.213 1.00 77.88 227 LEU A CA 1
ATOM 1856 C C . LEU A 1 227 ? -7.637 7.222 -12.133 1.00 77.88 227 LEU A C 1
ATOM 1858 O O . LEU A 1 227 ? -8.042 6.160 -12.601 1.00 77.88 227 LEU A O 1
ATOM 1862 N N . TYR A 1 228 ? -8.446 8.090 -11.531 1.00 73.12 228 TYR A N 1
ATOM 1863 C CA . TYR A 1 228 ? -9.853 7.835 -11.262 1.00 73.12 228 TYR A CA 1
ATOM 1864 C C . TYR A 1 228 ? -10.702 8.103 -12.502 1.00 73.12 228 TYR A C 1
ATOM 1866 O O . TYR A 1 228 ? -11.439 7.209 -12.909 1.00 73.12 228 TYR A O 1
ATOM 1874 N N . SER A 1 229 ? -10.564 9.280 -13.121 1.00 73.12 229 SER A N 1
ATOM 1875 C CA . SER A 1 229 ? -11.295 9.644 -14.346 1.00 73.12 229 SER A CA 1
ATOM 1876 C C . SER A 1 229 ? -10.802 8.880 -15.574 1.00 73.12 229 SER A C 1
ATOM 1878 O O . SER A 1 229 ? -11.604 8.377 -16.351 1.00 73.12 229 SER A O 1
ATOM 1880 N N . GLY A 1 230 ? -9.485 8.766 -15.743 1.00 74.06 230 GLY A N 1
ATOM 1881 C CA . GLY A 1 230 ? -8.909 8.261 -16.986 1.00 74.06 230 GLY A CA 1
ATOM 1882 C C . GLY A 1 230 ? -8.761 6.743 -17.044 1.00 74.06 230 GLY A C 1
ATOM 1883 O O . GLY A 1 230 ? -8.494 6.206 -18.108 1.00 74.06 230 GLY A O 1
ATOM 1884 N N . LEU A 1 231 ? -8.880 6.020 -15.922 1.00 77.94 231 LEU A N 1
ATOM 1885 C CA . LEU A 1 231 ? -8.717 4.555 -15.915 1.00 77.94 231 LEU A CA 1
ATOM 1886 C C . LEU A 1 231 ? -9.827 3.831 -15.168 1.00 77.94 231 LEU A C 1
ATOM 1888 O O . LEU A 1 231 ? -10.412 2.880 -15.699 1.00 77.94 231 LEU A O 1
ATOM 1892 N N . ILE A 1 232 ? -10.103 4.243 -13.929 1.00 75.88 232 ILE A N 1
ATOM 1893 C CA . ILE A 1 232 ? -11.068 3.534 -13.088 1.00 75.88 232 ILE A CA 1
ATOM 1894 C C . ILE A 1 232 ? -12.486 3.739 -13.638 1.00 75.88 232 ILE A C 1
ATOM 1896 O O . ILE A 1 232 ? -13.143 2.746 -13.949 1.00 75.88 232 ILE A O 1
ATOM 1900 N N . SER A 1 233 ? -12.947 4.976 -13.839 1.00 71.88 233 SER A N 1
ATOM 1901 C CA . SER A 1 233 ? -14.299 5.253 -14.353 1.00 71.88 233 SER A CA 1
ATOM 1902 C C . SER A 1 233 ? -14.506 4.830 -15.810 1.00 71.88 233 SER A C 1
ATOM 1904 O O . SER A 1 233 ? -15.621 4.496 -16.196 1.00 71.88 233 SER A O 1
ATOM 1906 N N . GLU A 1 234 ? -13.456 4.747 -16.630 1.00 70.62 234 GLU A N 1
ATOM 1907 C CA . GLU A 1 234 ? -13.574 4.135 -17.960 1.00 70.62 234 GLU A CA 1
ATOM 1908 C C . GLU A 1 234 ? -13.833 2.626 -17.875 1.00 70.62 234 GLU A C 1
ATOM 1910 O O . GLU A 1 234 ? -14.582 2.057 -18.671 1.00 70.62 234 GLU A O 1
ATOM 1915 N N . SER A 1 235 ? -13.225 1.964 -16.888 1.00 66.00 235 SER A N 1
ATOM 1916 C CA . SER A 1 235 ? -13.328 0.517 -16.700 1.00 66.00 235 SER A CA 1
ATOM 1917 C C . SER A 1 235 ? -14.581 0.067 -15.960 1.00 66.00 235 SER A C 1
ATOM 1919 O O . SER A 1 235 ? -14.938 -1.110 -16.043 1.00 66.00 235 SER A O 1
ATOM 1921 N N . VAL A 1 236 ? -15.222 0.955 -15.204 1.00 60.84 236 VAL A N 1
ATOM 1922 C CA . VAL A 1 236 ? -16.458 0.680 -14.468 1.00 60.84 236 VAL A CA 1
ATOM 1923 C C . VAL A 1 236 ? -17.499 1.611 -15.044 1.00 60.84 236 VAL A C 1
ATOM 1925 O O . VAL A 1 236 ? -17.372 2.812 -14.884 1.00 60.84 236 VAL A O 1
ATOM 1928 N N . LYS A 1 237 ? -18.522 1.094 -15.721 1.00 54.62 237 LYS A N 1
ATOM 1929 C CA . LYS A 1 237 ? -19.570 1.901 -16.372 1.00 54.62 237 LYS A CA 1
ATOM 1930 C C . LYS A 1 237 ? -20.476 2.681 -15.378 1.00 54.62 237 LYS A C 1
ATOM 1932 O O . LYS A 1 237 ? -21.650 2.845 -15.672 1.00 54.62 237 LYS A O 1
ATOM 1937 N N . ASN A 1 238 ? -19.962 3.118 -14.221 1.00 52.16 238 ASN A N 1
ATOM 1938 C CA . ASN A 1 238 ? -20.681 3.723 -13.098 1.00 52.16 238 ASN A CA 1
ATOM 1939 C C . ASN A 1 238 ? -19.952 4.969 -12.556 1.00 52.16 238 ASN A C 1
ATOM 1941 O O . ASN A 1 238 ? -18.734 5.108 -12.683 1.00 52.16 238 ASN A O 1
ATOM 1945 N N . ASN A 1 239 ? -20.712 5.828 -11.875 1.00 50.41 239 ASN A N 1
ATOM 1946 C CA . ASN A 1 239 ? -20.234 7.037 -11.205 1.00 50.41 239 ASN A CA 1
ATOM 1947 C C . ASN A 1 239 ? -19.405 6.708 -9.939 1.00 50.41 239 ASN A C 1
ATOM 1949 O O . ASN A 1 239 ? -19.760 5.807 -9.176 1.00 50.41 239 ASN A O 1
ATOM 1953 N N . PHE A 1 240 ? -18.329 7.456 -9.690 1.00 51.91 240 PHE A N 1
ATOM 1954 C CA . PHE A 1 240 ? -17.449 7.409 -8.515 1.00 51.91 240 PHE A CA 1
ATOM 1955 C C . PHE A 1 240 ? -17.568 8.649 -7.638 1.00 51.91 240 PHE A C 1
ATOM 1957 O O . PHE A 1 240 ? -18.224 9.615 -8.002 1.00 51.91 240 PHE A O 1
ATOM 1964 N N . GLN A 1 241 ? -16.882 8.652 -6.494 1.00 42.91 241 GLN A N 1
ATOM 1965 C CA . GLN A 1 241 ? -16.745 9.815 -5.629 1.00 42.91 241 GLN A CA 1
ATOM 1966 C C . GLN A 1 241 ? -15.244 10.236 -5.397 1.00 42.91 241 GLN A C 1
ATOM 1968 O O . GLN A 1 241 ? -14.589 9.475 -4.700 1.00 42.91 241 GLN A O 1
ATOM 1973 N N . LEU A 1 242 ? -14.677 11.361 -5.950 1.00 40.94 242 LEU A N 1
ATOM 1974 C CA . LEU A 1 242 ? -13.787 12.372 -5.248 1.00 40.94 242 LEU A CA 1
ATOM 1975 C C . LEU A 1 242 ? -13.324 13.615 -6.105 1.00 40.94 242 LEU A C 1
ATOM 1977 O O . LEU A 1 242 ? -13.069 13.378 -7.261 1.00 40.94 242 LEU A O 1
ATOM 1981 N N . LEU A 1 243 ? -13.136 14.864 -5.584 1.00 34.06 243 LEU A N 1
ATOM 1982 C CA . LEU A 1 243 ? -12.749 16.239 -6.139 1.00 34.06 243 LEU A CA 1
ATOM 1983 C C . LEU A 1 243 ? -13.477 16.772 -7.406 1.00 34.06 243 LEU A C 1
ATOM 1985 O O . LEU A 1 243 ? -14.144 15.947 -8.006 1.00 34.06 243 LEU A O 1
ATOM 1989 N N . PRO A 1 244 ? -13.561 18.112 -7.692 1.00 39.28 244 PRO A N 1
ATOM 1990 C CA . PRO A 1 244 ? -14.774 18.780 -8.222 1.00 39.28 244 PRO A CA 1
ATOM 1991 C C . PRO A 1 244 ? -15.444 17.953 -9.305 1.00 39.28 244 PRO A C 1
ATOM 1993 O O . PRO A 1 244 ? -14.752 17.510 -10.221 1.00 39.28 244 PRO A O 1
ATOM 1996 N N . SER A 1 245 ? -16.750 17.723 -9.136 1.00 46.53 245 SER A N 1
ATOM 1997 C CA . SER A 1 245 ? -17.488 16.706 -9.875 1.00 46.53 245 SER A CA 1
ATOM 1998 C C . SER A 1 245 ? -17.096 16.725 -11.341 1.00 46.53 245 SER A C 1
ATOM 2000 O O . SER A 1 245 ? -17.401 17.681 -12.053 1.00 46.53 245 SER A O 1
ATOM 2002 N N . ASP A 1 246 ? -16.376 15.692 -11.773 1.00 51.97 246 ASP A N 1
ATOM 2003 C CA . ASP A 1 246 ? -16.092 15.552 -13.189 1.00 51.97 246 ASP A CA 1
ATOM 2004 C C . ASP A 1 246 ? -17.355 14.982 -13.813 1.00 51.97 246 ASP A C 1
ATOM 2006 O O . ASP A 1 246 ? -17.623 13.786 -13.741 1.00 51.97 246 ASP A O 1
ATOM 2010 N N . CYS A 1 247 ? -18.193 15.894 -14.294 1.00 56.19 247 CYS A N 1
ATOM 2011 C CA . CYS A 1 247 ? -19.434 15.596 -14.993 1.00 56.19 247 CYS A CA 1
ATOM 2012 C C . CYS A 1 247 ? -19.272 15.744 -16.506 1.00 56.19 247 CYS A C 1
ATOM 2014 O O . CYS A 1 247 ? -20.271 15.794 -17.219 1.00 56.19 247 CYS A O 1
ATOM 2016 N N . SER A 1 248 ? -18.029 15.845 -16.991 1.00 56.28 248 SER A N 1
ATOM 2017 C CA . SER A 1 248 ? -17.727 16.087 -18.403 1.00 56.28 248 SER A CA 1
ATOM 2018 C C . SER A 1 248 ? -18.180 14.921 -19.283 1.00 56.28 248 SER A C 1
ATOM 2020 O O . SER A 1 248 ? -18.465 15.109 -20.463 1.00 56.28 248 SER A O 1
ATOM 2022 N N . THR A 1 249 ? -18.270 13.715 -18.709 1.00 55.78 249 THR A N 1
ATOM 2023 C CA . THR A 1 249 ? -18.803 12.527 -19.377 1.00 55.78 249 THR A CA 1
ATOM 2024 C C . THR A 1 249 ? -20.240 12.232 -18.921 1.00 55.78 249 THR A C 1
ATOM 2026 O O . THR A 1 249 ? -20.478 12.002 -17.731 1.00 55.78 249 THR A O 1
ATOM 2029 N N . PRO A 1 250 ? -21.221 12.200 -19.848 1.00 51.16 250 PRO A N 1
ATOM 2030 C CA . PRO A 1 250 ? -22.589 11.799 -19.533 1.00 51.16 250 PRO A CA 1
ATOM 2031 C C . PRO A 1 250 ? -22.613 10.403 -18.898 1.00 51.16 250 PRO A C 1
ATOM 2033 O O . PRO A 1 250 ? -22.014 9.468 -19.431 1.00 51.16 250 PRO A O 1
ATOM 2036 N N . HIS A 1 251 ? -23.311 10.261 -17.767 1.00 54.31 251 HIS A N 1
ATOM 2037 C CA . HIS A 1 251 ? -23.458 9.005 -17.013 1.00 54.31 251 HIS A CA 1
ATOM 2038 C C . HIS A 1 251 ? -22.169 8.451 -16.362 1.00 54.31 251 HIS A C 1
ATOM 2040 O O . HIS A 1 251 ? -22.127 7.266 -16.028 1.00 54.31 251 HIS A O 1
ATOM 2046 N N . ARG A 1 252 ? -21.118 9.275 -16.192 1.00 59.00 252 ARG A N 1
ATOM 2047 C CA . ARG A 1 252 ? -19.871 8.916 -15.482 1.00 59.00 252 ARG A CA 1
ATOM 2048 C C . ARG A 1 252 ? -19.357 10.074 -14.622 1.00 59.00 252 ARG A C 1
ATOM 2050 O O . ARG A 1 252 ? -18.403 10.759 -14.966 1.00 59.00 252 ARG A O 1
ATOM 2057 N N . HIS A 1 253 ? -19.992 10.287 -13.483 1.00 57.75 253 HIS A N 1
ATOM 2058 C CA . HIS A 1 253 ? -19.644 11.331 -12.526 1.00 57.75 253 HIS A CA 1
ATOM 2059 C C . HIS A 1 253 ? -18.596 10.855 -11.521 1.00 57.75 253 HIS A C 1
ATOM 2061 O O . HIS A 1 253 ? -18.662 9.717 -11.080 1.00 57.75 253 HIS A O 1
ATOM 2067 N N . VAL A 1 254 ? -17.655 11.714 -11.121 1.00 55.62 254 VAL A N 1
ATOM 2068 C CA . VAL A 1 254 ? -16.698 11.452 -10.023 1.00 55.62 254 VAL A CA 1
ATOM 2069 C C . VAL A 1 254 ? -16.840 12.538 -8.933 1.00 55.62 254 VAL A C 1
ATOM 2071 O O . VAL A 1 254 ? -16.399 13.654 -9.161 1.00 55.62 254 VAL A O 1
ATOM 2074 N N . TYR A 1 255 ? -17.450 12.255 -7.770 1.00 57.12 255 TYR A N 1
ATOM 2075 C CA . TYR A 1 255 ? -17.901 13.202 -6.704 1.00 57.12 255 TYR A CA 1
ATOM 2076 C C . TYR A 1 255 ? -17.072 13.316 -5.398 1.00 57.12 255 TYR A C 1
ATOM 2078 O O . TYR A 1 255 ? -16.785 12.344 -4.752 1.00 57.12 255 TYR A O 1
ATOM 2086 N N . ASN A 1 256 ? -16.828 14.470 -4.796 1.00 60.56 256 ASN A N 1
ATOM 2087 C CA . ASN A 1 256 ? -16.149 14.536 -3.475 1.00 60.56 256 ASN A CA 1
ATOM 2088 C C . ASN A 1 256 ? -16.676 13.699 -2.289 1.00 60.56 256 ASN A C 1
ATOM 2090 O O . ASN A 1 256 ? -17.854 13.784 -1.959 1.00 60.56 256 ASN A O 1
ATOM 2094 N N . VAL A 1 257 ? -15.757 13.074 -1.531 1.00 61.03 257 VAL A N 1
ATOM 2095 C CA . VAL A 1 257 ? -15.995 12.689 -0.127 1.00 61.03 257 VAL A CA 1
ATOM 2096 C C . VAL A 1 257 ? -15.491 13.812 0.782 1.00 61.03 257 VAL A C 1
ATOM 2098 O O . VAL A 1 257 ? -14.290 14.006 0.910 1.00 61.03 257 VAL A O 1
ATOM 2101 N N . ASN A 1 258 ? -16.410 14.527 1.436 1.00 64.00 258 ASN A N 1
ATOM 2102 C CA . ASN A 1 258 ? -16.080 15.617 2.375 1.00 64.00 258 ASN A CA 1
ATOM 2103 C C . ASN A 1 258 ? -16.044 15.160 3.845 1.00 64.00 258 ASN A C 1
ATOM 2105 O O . ASN A 1 258 ? -15.552 15.854 4.733 1.00 64.00 258 ASN A O 1
ATOM 2109 N N . ARG A 1 259 ? -16.667 14.019 4.151 1.00 68.81 259 ARG A N 1
ATOM 2110 C CA . ARG A 1 259 ? -16.731 13.463 5.504 1.00 68.81 259 ARG A CA 1
ATOM 2111 C C . ARG A 1 259 ? -16.733 11.952 5.445 1.00 68.81 259 ARG A C 1
ATOM 2113 O O . ARG A 1 259 ? -17.465 11.361 4.657 1.00 68.81 259 ARG A O 1
ATOM 2120 N N . VAL A 1 260 ? -15.985 11.343 6.355 1.00 69.19 260 VAL A N 1
ATOM 2121 C CA . VAL A 1 260 ? -15.939 9.892 6.519 1.00 69.19 260 VAL A CA 1
ATOM 2122 C C . VAL A 1 260 ? -16.708 9.516 7.779 1.00 69.19 260 VAL A C 1
ATOM 2124 O O . VAL A 1 260 ? -16.451 10.049 8.862 1.00 69.19 260 VAL A O 1
ATOM 2127 N N . LYS A 1 261 ? -17.669 8.599 7.636 1.00 72.75 261 LYS A N 1
ATOM 2128 C CA . LYS A 1 261 ? -18.385 7.958 8.742 1.00 72.75 261 LYS A CA 1
ATOM 2129 C C . LYS A 1 261 ? -18.434 6.458 8.470 1.00 72.75 261 LYS A C 1
ATOM 2131 O O . LYS A 1 261 ? -19.128 6.019 7.563 1.00 72.75 261 LYS A O 1
ATOM 2136 N N . LEU A 1 262 ? -17.673 5.704 9.255 1.00 71.12 262 LEU A N 1
ATOM 2137 C CA . LEU A 1 262 ? -17.713 4.242 9.265 1.00 71.12 262 LEU A CA 1
ATOM 2138 C C . LEU A 1 262 ? -18.501 3.809 10.509 1.00 71.12 262 LEU A C 1
ATOM 2140 O O . LEU A 1 262 ? -19.720 3.942 10.537 1.00 71.12 262 LEU A O 1
ATOM 2144 N N . LEU A 1 263 ? -17.808 3.391 11.570 1.00 72.94 263 LEU A N 1
ATOM 2145 C CA . LEU A 1 263 ? -18.414 2.996 12.852 1.00 72.94 263 LEU A CA 1
ATOM 2146 C C . LEU A 1 263 ? -18.257 4.040 13.964 1.00 72.94 263 LEU A C 1
ATOM 2148 O O . LEU A 1 263 ? -18.953 3.989 14.970 1.00 72.94 263 LEU A O 1
ATOM 2152 N N . GLN A 1 264 ? -17.328 4.977 13.783 1.00 68.94 264 GLN A N 1
ATOM 2153 C CA . GLN A 1 264 ? -16.982 6.014 14.754 1.00 68.94 264 GLN A CA 1
ATOM 2154 C C . GLN A 1 264 ? -17.623 7.363 14.381 1.00 68.94 264 GLN A C 1
ATOM 2156 O O . GLN A 1 264 ? -18.106 7.523 13.250 1.00 68.94 264 GLN A O 1
ATOM 2161 N N . PRO A 1 265 ? -17.623 8.362 15.290 1.00 71.62 265 PRO A N 1
ATOM 2162 C CA . PRO A 1 265 ? -18.046 9.720 14.968 1.00 71.62 265 PRO A CA 1
ATOM 2163 C C . PRO A 1 265 ? -17.353 10.243 13.707 1.00 71.62 265 PRO A C 1
ATOM 2165 O O . PRO A 1 265 ? -16.163 10.010 13.494 1.00 71.62 265 PRO A O 1
ATOM 2168 N N . SER A 1 266 ? -18.093 10.971 12.869 1.00 81.25 266 SER A N 1
ATOM 2169 C CA . SER A 1 266 ? -17.568 11.420 11.579 1.00 81.25 266 SER A CA 1
ATOM 2170 C C . SER A 1 266 ? -16.306 12.278 11.727 1.00 81.25 266 SER A C 1
ATOM 2172 O O . SER A 1 266 ? -16.161 13.050 12.684 1.00 81.25 266 SER A O 1
ATOM 2174 N N . PHE A 1 267 ? -15.410 12.205 10.749 1.00 80.38 267 PHE A N 1
ATOM 2175 C CA . PHE A 1 267 ? -14.255 13.092 10.651 1.00 80.38 267 PHE A CA 1
ATOM 2176 C C . PHE A 1 267 ? -14.122 13.701 9.258 1.00 80.38 267 PHE A C 1
ATOM 2178 O O . PHE A 1 267 ? -14.712 13.218 8.293 1.00 80.38 267 PHE A O 1
ATOM 2185 N N . SER A 1 268 ? -13.407 14.825 9.215 1.00 81.50 268 SER A N 1
ATOM 2186 C CA . SER A 1 268 ? -13.112 15.569 7.992 1.00 81.50 268 SER A CA 1
ATOM 2187 C C . SER A 1 268 ? -12.192 14.752 7.090 1.00 81.50 268 SER A C 1
ATOM 2189 O O . SER A 1 268 ? -11.277 14.099 7.595 1.00 81.50 268 SER A O 1
ATOM 2191 N N . ASP A 1 269 ? -12.391 14.832 5.780 1.00 74.88 269 ASP A N 1
ATOM 2192 C CA . ASP A 1 269 ? -11.475 14.263 4.785 1.00 74.88 269 ASP A CA 1
ATOM 2193 C C . ASP A 1 269 ? -10.068 14.885 4.878 1.00 74.88 269 ASP A C 1
ATOM 2195 O O . ASP A 1 269 ? -9.068 14.221 4.628 1.00 74.88 269 ASP A O 1
ATOM 2199 N N . THR A 1 270 ? -9.960 16.127 5.360 1.00 79.69 270 THR A N 1
ATOM 2200 C CA . THR A 1 270 ? -8.673 16.822 5.545 1.00 79.69 270 THR A CA 1
ATOM 2201 C C . THR A 1 270 ? -7.730 16.169 6.562 1.00 79.69 270 THR A C 1
ATOM 2203 O O . THR A 1 270 ? -6.537 16.466 6.562 1.00 79.69 270 THR A O 1
ATOM 2206 N N . VAL A 1 271 ? -8.245 15.285 7.424 1.00 78.44 271 VAL A N 1
ATOM 2207 C CA . VAL A 1 271 ? -7.449 14.477 8.366 1.00 78.44 271 VAL A CA 1
ATOM 2208 C C . VAL A 1 271 ? -7.404 12.999 7.960 1.00 78.44 271 VAL A C 1
ATOM 2210 O O . VAL A 1 271 ? -7.044 12.142 8.770 1.00 78.44 271 VAL A O 1
ATOM 2213 N N . ASP A 1 272 ? -7.761 12.693 6.711 1.00 76.25 272 ASP A N 1
ATOM 2214 C CA . ASP A 1 272 ? -7.691 11.370 6.100 1.00 76.25 272 ASP A CA 1
ATOM 2215 C C . ASP A 1 272 ? -6.654 11.353 4.967 1.00 76.25 272 ASP A C 1
ATOM 2217 O O . ASP A 1 272 ? -6.785 12.030 3.951 1.00 76.25 272 ASP A O 1
ATOM 2221 N N . HIS A 1 273 ? -5.581 10.581 5.140 1.00 77.62 273 HIS A N 1
ATOM 2222 C CA . HIS A 1 273 ? -4.608 10.332 4.071 1.00 77.62 273 HIS A CA 1
ATOM 2223 C C . HIS A 1 273 ? -4.923 9.062 3.278 1.00 77.62 273 HIS A C 1
ATOM 2225 O O . HIS A 1 273 ? -4.228 8.767 2.295 1.00 77.62 273 HIS A O 1
ATOM 2231 N N . SER A 1 274 ? -5.937 8.308 3.702 1.00 61.09 274 SER A N 1
ATOM 2232 C CA . SER A 1 274 ? -6.457 7.176 2.956 1.00 61.09 274 SER A CA 1
ATOM 2233 C C . SER A 1 274 ? -6.939 7.656 1.602 1.00 61.09 274 SER A C 1
ATOM 2235 O O . SER A 1 274 ? -7.567 8.704 1.474 1.00 61.09 274 SER A O 1
ATOM 2237 N N . LYS A 1 275 ? -6.650 6.873 0.571 1.00 76.19 275 LYS A N 1
ATOM 2238 C CA . LYS A 1 275 ? -7.152 7.150 -0.768 1.00 76.19 275 LYS A CA 1
ATOM 2239 C C . LYS A 1 275 ? -7.964 5.954 -1.177 1.00 76.19 275 LYS A C 1
ATOM 2241 O O . LYS A 1 275 ? -7.436 4.852 -1.301 1.00 76.19 275 LYS A O 1
ATOM 2246 N N . TRP A 1 276 ? -9.255 6.171 -1.305 1.00 72.00 276 TRP A N 1
ATOM 2247 C CA . TRP A 1 276 ? -10.197 5.131 -1.641 1.00 72.00 276 TRP A CA 1
ATOM 2248 C C . TRP A 1 276 ? -11.315 5.716 -2.490 1.00 72.00 276 TRP A C 1
ATOM 2250 O O . TRP A 1 276 ? -11.558 6.920 -2.457 1.00 72.00 276 TRP A O 1
ATOM 2260 N N . CYS A 1 277 ? -11.968 4.866 -3.276 1.00 69.94 277 CYS A N 1
ATOM 2261 C CA . CYS A 1 277 ? -13.159 5.230 -4.027 1.00 69.94 277 CYS A CA 1
ATOM 2262 C C . CYS A 1 277 ? -14.274 4.213 -3.834 1.00 69.94 277 CYS A C 1
ATOM 2264 O O . CYS A 1 277 ? -14.021 3.032 -3.606 1.00 69.94 277 CYS A O 1
ATOM 2266 N N . LEU A 1 278 ? -15.510 4.692 -3.948 1.00 71.31 278 LEU A N 1
ATOM 2267 C CA . LEU A 1 278 ? -16.710 3.868 -4.005 1.00 71.31 278 LEU A CA 1
ATOM 2268 C C . LEU A 1 278 ? -17.483 4.207 -5.276 1.00 71.31 278 LEU A C 1
ATOM 2270 O O . LEU A 1 278 ? -17.533 5.377 -5.671 1.00 71.31 278 LEU A O 1
ATOM 2274 N N . THR A 1 279 ? -18.089 3.200 -5.902 1.00 66.56 279 THR A N 1
ATOM 2275 C CA . THR A 1 279 ? -19.125 3.463 -6.908 1.00 66.56 279 THR A CA 1
ATOM 2276 C C . THR A 1 279 ? -20.422 3.882 -6.230 1.00 66.56 279 THR A C 1
ATOM 2278 O O . THR A 1 279 ? -20.708 3.469 -5.103 1.00 66.56 279 THR A O 1
ATOM 2281 N N . GLU A 1 280 ? -21.247 4.640 -6.943 1.00 62.12 280 GLU A N 1
ATOM 2282 C CA . GLU A 1 280 ? -22.638 4.876 -6.559 1.00 62.12 280 GLU A CA 1
ATOM 2283 C C . GLU A 1 280 ? -23.350 3.532 -6.286 1.00 62.12 280 GLU A C 1
ATOM 2285 O O . GLU A 1 280 ? -23.179 2.564 -7.030 1.00 62.12 280 GLU A O 1
ATOM 2290 N N . GLY A 1 281 ? -24.049 3.430 -5.150 1.00 59.19 281 GLY A N 1
ATOM 2291 C CA . GLY A 1 281 ? -24.633 2.173 -4.658 1.00 59.19 281 GLY A CA 1
ATOM 2292 C C . GLY A 1 281 ? -23.685 1.253 -3.868 1.00 59.19 281 GLY A C 1
ATOM 2293 O O . GLY A 1 281 ? -24.126 0.223 -3.372 1.00 59.19 281 GLY A O 1
ATOM 2294 N N . GLY A 1 282 ? -22.401 1.602 -3.710 1.00 59.88 282 GLY A N 1
ATOM 2295 C CA . GLY A 1 282 ? -21.468 0.912 -2.804 1.00 59.88 282 GLY A CA 1
ATOM 2296 C C . GLY A 1 282 ? -21.000 -0.476 -3.258 1.00 59.88 282 GLY A C 1
ATOM 2297 O O . GLY A 1 282 ? -20.353 -1.184 -2.495 1.00 59.88 282 GLY A O 1
ATOM 2298 N N . THR A 1 283 ? -21.288 -0.871 -4.500 1.00 60.81 283 THR A N 1
ATOM 2299 C CA . THR A 1 283 ? -20.973 -2.208 -5.038 1.00 60.81 283 THR A CA 1
ATOM 2300 C C . THR A 1 283 ? -19.481 -2.480 -5.233 1.00 60.81 283 THR A C 1
ATOM 2302 O O . THR A 1 283 ? -19.088 -3.607 -5.515 1.00 60.81 283 THR A O 1
ATOM 2305 N N . VAL A 1 284 ? -18.646 -1.444 -5.172 1.00 64.06 284 VAL A N 1
ATOM 2306 C CA . VAL A 1 284 ? -17.227 -1.498 -5.524 1.00 64.06 284 VAL A CA 1
ATOM 2307 C C . VAL A 1 284 ? -16.447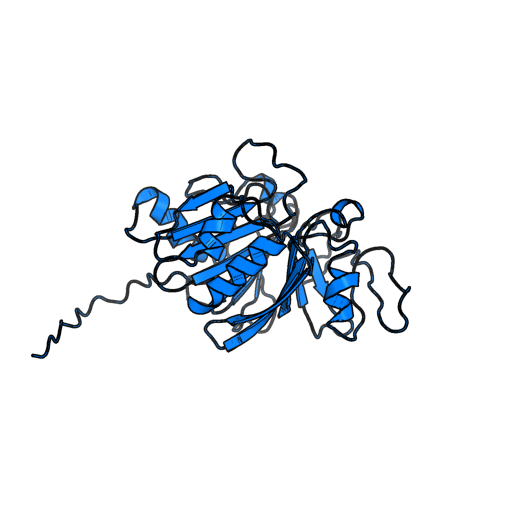 -0.601 -4.587 1.00 64.06 284 VAL A C 1
ATOM 2309 O O . VAL A 1 284 ? -16.796 0.571 -4.458 1.00 64.06 284 VAL A O 1
ATOM 2312 N N . THR A 1 285 ? -15.349 -1.122 -4.039 1.00 72.00 285 THR A N 1
ATOM 2313 C CA . THR A 1 285 ? -14.357 -0.331 -3.305 1.00 72.00 285 THR A CA 1
ATOM 2314 C C . THR A 1 285 ? -13.015 -0.368 -4.029 1.00 72.00 285 THR A C 1
ATOM 2316 O O . THR A 1 285 ? -12.564 -1.414 -4.494 1.00 72.00 285 THR A O 1
ATOM 2319 N N . CYS A 1 286 ? -12.355 0.779 -4.122 1.00 74.00 286 CYS A N 1
ATOM 2320 C CA . CYS A 1 286 ? -10.970 0.881 -4.566 1.00 74.00 286 CYS A CA 1
ATOM 2321 C C . CYS A 1 286 ? -10.116 1.451 -3.441 1.00 74.00 286 CYS A C 1
ATOM 2323 O O . CYS A 1 286 ? -10.553 2.362 -2.746 1.00 74.00 286 CYS A O 1
ATOM 2325 N N . ILE A 1 287 ? -8.898 0.939 -3.291 1.00 73.75 287 ILE A N 1
ATOM 2326 C CA . ILE A 1 287 ? -7.858 1.489 -2.415 1.00 73.75 287 ILE A CA 1
ATOM 2327 C C . ILE A 1 287 ? -6.729 1.944 -3.325 1.00 73.75 287 ILE A C 1
ATOM 2329 O O . ILE A 1 287 ? -6.384 1.251 -4.278 1.00 73.75 287 ILE A O 1
ATOM 2333 N N . ALA A 1 288 ? -6.193 3.132 -3.095 1.00 66.56 288 ALA A N 1
ATOM 2334 C CA . ALA A 1 288 ? -5.274 3.777 -4.013 1.00 66.56 288 ALA A CA 1
ATOM 2335 C C . ALA A 1 288 ? -4.019 4.300 -3.318 1.00 66.56 288 ALA A C 1
ATOM 2337 O O . ALA A 1 288 ? -4.010 4.711 -2.159 1.00 66.56 288 ALA A O 1
ATOM 2338 N N . ASP A 1 289 ? -2.954 4.359 -4.099 1.00 62.47 289 ASP A N 1
ATOM 2339 C CA . ASP A 1 289 ? -1.684 4.956 -3.722 1.00 62.47 289 ASP A CA 1
ATOM 2340 C C . ASP A 1 289 ? -1.702 6.491 -3.905 1.00 62.47 289 ASP A C 1
ATOM 2342 O O . ASP A 1 289 ? -1.001 7.231 -3.199 1.00 62.47 289 ASP A O 1
ATOM 2346 N N . MET A 1 290 ? -2.570 6.999 -4.795 1.00 58.59 290 MET A N 1
ATOM 2347 C CA . MET A 1 290 ? -2.675 8.418 -5.176 1.00 58.59 290 MET A CA 1
ATOM 2348 C C . MET A 1 290 ? -3.963 9.081 -4.678 1.00 58.59 290 MET A C 1
ATOM 2350 O O . MET A 1 290 ? -5.049 8.533 -4.846 1.00 58.59 290 MET A O 1
ATOM 2354 N N . ASN A 1 291 ? -3.864 10.297 -4.127 1.00 57.06 291 ASN A N 1
ATOM 2355 C CA . ASN A 1 291 ? -5.043 11.146 -3.921 1.00 57.06 291 ASN A CA 1
ATOM 2356 C C . ASN A 1 291 ? -5.408 11.869 -5.223 1.00 57.06 291 ASN A C 1
ATOM 2358 O O . ASN A 1 291 ? -4.588 11.997 -6.135 1.00 57.06 291 ASN A O 1
ATOM 2362 N N . ARG A 1 292 ? -6.646 12.356 -5.326 1.00 59.25 292 ARG A N 1
ATOM 2363 C CA . ARG A 1 292 ? -7.110 13.100 -6.502 1.00 59.25 292 ARG A CA 1
ATOM 2364 C C . ARG A 1 292 ? -6.786 14.595 -6.377 1.00 59.25 292 ARG A C 1
ATOM 2366 O O . ARG A 1 292 ? -7.668 15.411 -6.164 1.00 59.25 292 ARG A O 1
ATOM 2373 N N . MET A 1 293 ? -5.508 14.960 -6.490 1.00 54.50 293 MET A N 1
ATOM 2374 C CA . MET A 1 293 ? -5.061 16.368 -6.521 1.00 54.50 293 MET A CA 1
ATOM 2375 C C . MET A 1 293 ? -4.477 16.709 -7.897 1.00 54.50 293 MET A C 1
ATOM 2377 O O . MET A 1 293 ? -3.806 15.872 -8.492 1.00 54.50 293 MET A O 1
ATOM 2381 N N . GLU A 1 294 ? -4.626 17.941 -8.401 1.00 56.06 294 GLU A N 1
ATOM 2382 C CA . GLU A 1 294 ? -4.090 18.322 -9.729 1.00 56.06 294 GLU A CA 1
ATOM 2383 C C . GLU A 1 294 ? -2.593 18.019 -9.888 1.00 56.06 294 GLU A C 1
ATOM 2385 O O . GLU A 1 294 ? -2.147 17.510 -10.917 1.00 56.06 294 GLU A O 1
ATOM 2390 N N . ARG A 1 295 ? -1.809 18.247 -8.826 1.00 55.91 295 ARG A N 1
ATOM 2391 C CA . ARG A 1 295 ? -0.366 17.947 -8.798 1.00 55.91 295 ARG A CA 1
ATOM 2392 C C . ARG A 1 295 ? -0.053 16.454 -9.008 1.00 55.91 295 ARG A C 1
ATOM 2394 O O . ARG A 1 295 ? 1.066 16.121 -9.387 1.00 55.91 295 ARG A O 1
ATOM 2401 N N . GLN A 1 296 ? -1.027 15.570 -8.796 1.00 57.00 296 GLN A N 1
ATOM 2402 C CA . GLN A 1 296 ? -0.931 14.113 -8.933 1.00 57.00 296 GLN A CA 1
ATOM 2403 C C . GLN A 1 296 ? -1.205 13.646 -10.369 1.00 57.00 296 GLN A C 1
ATOM 2405 O O . GLN A 1 296 ? -0.816 12.538 -10.738 1.00 57.00 296 GLN A O 1
ATOM 2410 N N . LYS A 1 297 ? -1.809 14.486 -11.228 1.00 57.88 297 LYS A N 1
ATOM 2411 C CA . LYS A 1 297 ? -2.010 14.154 -12.652 1.00 57.88 297 LYS A CA 1
ATOM 2412 C C . LYS A 1 297 ? -0.685 13.827 -13.346 1.00 57.88 297 LYS A C 1
ATOM 2414 O O . LYS A 1 297 ? -0.614 12.869 -14.103 1.00 57.88 297 LYS A O 1
ATOM 2419 N N . LYS A 1 298 ? 0.383 14.547 -12.988 1.00 64.94 298 LYS A N 1
ATOM 2420 C CA . LYS A 1 298 ? 1.730 14.427 -13.575 1.00 64.94 298 LYS A CA 1
ATOM 2421 C C . LYS A 1 298 ? 2.625 13.360 -12.918 1.00 64.94 298 LYS A C 1
ATOM 2423 O O . LYS A 1 298 ? 3.818 13.307 -13.216 1.00 64.94 298 LYS A O 1
ATOM 2428 N N . ARG A 1 299 ? 2.100 12.534 -12.005 1.00 67.31 299 ARG A N 1
ATOM 2429 C CA . ARG A 1 299 ? 2.871 11.509 -11.273 1.00 67.31 299 ARG A CA 1
ATOM 2430 C C . ARG A 1 299 ? 2.343 10.105 -11.544 1.00 67.31 299 ARG A C 1
ATOM 2432 O O . ARG A 1 299 ? 1.157 9.943 -11.808 1.00 67.31 299 ARG A O 1
ATOM 2439 N N . GLY A 1 300 ? 3.225 9.108 -11.497 1.00 56.31 300 GLY A N 1
ATOM 2440 C CA . GLY A 1 300 ? 2.825 7.699 -11.515 1.00 56.31 300 GLY A CA 1
ATOM 2441 C C . GLY A 1 300 ? 2.125 7.277 -10.218 1.00 56.31 300 GLY A C 1
ATOM 2442 O O . GLY A 1 300 ? 2.245 7.957 -9.195 1.00 56.31 300 GLY A O 1
ATOM 2443 N N . GLY A 1 301 ? 1.403 6.162 -10.259 1.00 64.69 301 GLY A N 1
ATOM 2444 C CA . GLY A 1 301 ? 0.730 5.568 -9.100 1.00 64.69 301 GLY A CA 1
ATOM 2445 C C . GLY A 1 301 ? -0.328 4.544 -9.498 1.00 64.69 301 GLY A C 1
ATOM 2446 O O . GLY A 1 301 ? -0.591 4.350 -10.689 1.00 64.69 301 GLY A O 1
ATOM 2447 N N . GLY A 1 302 ? -0.903 3.851 -8.514 1.00 58.09 302 GLY A N 1
ATOM 2448 C CA . GLY A 1 302 ? -1.834 2.753 -8.763 1.00 58.09 302 GLY A CA 1
ATOM 2449 C C . GLY A 1 302 ? -2.976 2.645 -7.758 1.00 58.09 302 GLY A C 1
ATOM 2450 O O . GLY A 1 302 ? -3.039 3.375 -6.770 1.00 58.09 302 GLY A O 1
ATOM 2451 N N . SER A 1 303 ? -3.919 1.754 -8.054 1.00 47.50 303 SER A N 1
ATOM 2452 C CA . SER A 1 303 ? -5.052 1.422 -7.193 1.00 47.50 303 SER A CA 1
ATOM 2453 C C . SER A 1 303 ? -5.519 -0.016 -7.437 1.00 47.50 303 SER A C 1
ATOM 2455 O O . SER A 1 303 ? -5.958 -0.331 -8.548 1.00 47.50 303 SER A O 1
ATOM 2457 N N . PRO A 1 304 ? -5.420 -0.909 -6.439 1.00 40.53 304 PRO A N 1
ATOM 2458 C CA . PRO A 1 304 ? -6.186 -2.151 -6.411 1.00 40.53 304 PRO A CA 1
ATOM 2459 C C . PRO A 1 304 ? -7.676 -1.918 -6.092 1.00 40.53 304 PRO A C 1
ATOM 2461 O O . PRO A 1 304 ? -8.048 -1.100 -5.249 1.00 40.53 304 PRO A O 1
ATOM 2464 N N . ARG A 1 305 ? -8.538 -2.681 -6.763 1.00 45.12 305 ARG A N 1
ATOM 2465 C CA . ARG A 1 305 ? -10.000 -2.715 -6.624 1.00 45.12 305 ARG A CA 1
ATOM 2466 C C . ARG A 1 305 ? -10.435 -4.158 -6.369 1.00 45.12 305 ARG A C 1
ATOM 2468 O O . ARG A 1 305 ? -9.936 -5.042 -7.058 1.00 45.12 305 ARG A O 1
ATOM 2475 N N . GLY A 1 306 ? -11.367 -4.394 -5.450 1.00 34.44 306 GLY A N 1
ATOM 2476 C CA . GLY A 1 306 ? -11.890 -5.733 -5.136 1.00 34.44 306 GLY A CA 1
ATOM 2477 C C . GLY A 1 306 ? -13.255 -5.703 -4.475 1.00 34.44 306 GLY A C 1
ATOM 2478 O O . GLY A 1 306 ? -13.862 -4.608 -4.423 1.00 34.44 306 GLY A O 1
#

Radius of gyration: 19.26 Å; Cα contacts (8 Å, |Δi|>4): 716; chains: 1; bounding box: 44×64×46 Å